Protein AF-A0A167QQ55-F1 (afdb_monomer_lite)

Radius of gyration: 57.01 Å; chains: 1; bounding box: 107×53×179 Å

pLDDT: mean 77.61, std 18.63, range [42.94, 98.62]

Foldseek 3Di:
DDDDDDDPPDPPDDDPPDDDPDPDDDDDDDPDDDDDDDDDDDDDDDDDDDDDDDPPPPVVVVVCVVCVVVVVVCVVVVVVVCVVVVVVVVVVVVVVVVVVVVVCVVVVVVVVVVVVVVVVVVVVVVVVVVVVVVVVVVVVVVVVVVVVVVVVVVVVVVVVVVVVVVVVVVVVVVVVVPPDDPDDDDPPPPPPPPCPPLVVLLVVLVVLLVVLVVVVVVCVVVVPPPDDPPPVSVVSNVSSVVSNVVSVPPDPPDPPPDPPDD

Secondary structure (DSSP, 8-state):
------------PPP---------------------------------PPP-----TTTHHHHHHHHHHHHHHHHHHHHHHHHHHHHHHHHHHHHHHHHHHHHTHHHHHHHHHHHHHHHHHHHHHHHHHHHHHHHHHHHHHHHHHHHHHHHHHHHHHHHHHHHHHHHHHHHHHHHHHHS------------------HHHHHHHHHHHHHHHHHHHHHHHHTT--S-S-HHHHHHHHHHHHHHHHHHHS-PPPPPP------

Organism: Calocera viscosa (strain TUFC12733) (NCBI:txid1330018)

Structure (mmCIF, N/CA/C/O backbone):
data_AF-A0A167QQ55-F1
#
_entry.id   AF-A0A167QQ55-F1
#
loop_
_atom_site.group_PDB
_atom_site.id
_atom_site.type_symbol
_atom_site.label_atom_id
_atom_site.label_alt_id
_atom_site.label_comp_id
_atom_site.label_asym_id
_atom_site.label_entity_id
_atom_site.label_seq_id
_atom_site.pdbx_PDB_ins_code
_atom_site.Cartn_x
_atom_site.Cartn_y
_atom_site.Cartn_z
_atom_site.occupancy
_atom_site.B_iso_or_equiv
_atom_site.auth_seq_id
_atom_site.auth_comp_id
_atom_site.auth_asym_id
_atom_site.auth_atom_id
_atom_site.pdbx_PDB_model_num
ATOM 1 N N . MET A 1 1 ? -37.341 0.257 16.518 1.00 42.94 1 MET A N 1
ATOM 2 C CA . MET A 1 1 ? -37.139 -0.316 15.170 1.00 42.94 1 MET A CA 1
ATOM 3 C C . MET A 1 1 ? -35.951 0.378 14.522 1.00 42.94 1 MET A C 1
ATOM 5 O O . MET A 1 1 ? -36.078 1.566 14.251 1.00 42.94 1 MET A O 1
ATOM 9 N N . PRO A 1 2 ? -34.796 -0.285 14.351 1.00 44.38 2 PRO A N 1
ATOM 10 C CA . PRO A 1 2 ? -33.667 0.301 13.637 1.00 44.38 2 PRO A CA 1
ATOM 11 C C . PRO A 1 2 ? -33.682 -0.092 12.145 1.00 44.38 2 PRO A C 1
ATOM 13 O O . PRO A 1 2 ? -34.115 -1.200 11.820 1.00 44.38 2 PRO A O 1
ATOM 16 N N . PRO A 1 3 ? -33.224 0.789 11.236 1.00 60.47 3 PRO A N 1
ATOM 17 C CA . PRO A 1 3 ? -33.177 0.503 9.809 1.00 60.47 3 PRO A CA 1
ATOM 18 C C . PRO A 1 3 ? -31.956 -0.348 9.437 1.00 60.47 3 PRO A C 1
ATOM 20 O O . PRO A 1 3 ? -30.811 -0.031 9.757 1.00 60.47 3 PRO A O 1
ATOM 23 N N . THR A 1 4 ? -32.232 -1.430 8.719 1.00 55.88 4 THR A N 1
ATOM 24 C CA . THR A 1 4 ? -31.294 -2.299 8.008 1.00 55.88 4 THR A CA 1
ATOM 25 C C . THR A 1 4 ? -30.776 -1.579 6.760 1.00 55.88 4 THR A C 1
ATOM 27 O O . THR A 1 4 ? -31.504 -1.422 5.784 1.00 55.88 4 THR A O 1
ATOM 30 N N . LEU A 1 5 ? -29.511 -1.151 6.772 1.00 54.12 5 LEU A N 1
ATOM 31 C CA . LEU A 1 5 ? -28.804 -0.694 5.573 1.00 54.12 5 LEU A CA 1
ATOM 32 C C . LEU A 1 5 ? -27.979 -1.851 5.005 1.00 54.12 5 LEU A C 1
ATOM 34 O O . LEU A 1 5 ? -26.877 -2.146 5.459 1.00 54.12 5 LEU A O 1
ATOM 38 N N . THR A 1 6 ? -28.545 -2.518 4.004 1.00 60.34 6 THR A N 1
ATOM 39 C CA . THR A 1 6 ? -27.851 -3.460 3.125 1.00 60.34 6 THR A CA 1
ATOM 40 C C . THR A 1 6 ? -27.219 -2.684 1.969 1.00 60.34 6 THR A C 1
ATOM 42 O O . THR A 1 6 ? -27.890 -2.398 0.979 1.00 60.34 6 THR A O 1
ATOM 45 N N . ALA A 1 7 ? -25.935 -2.343 2.079 1.00 53.53 7 ALA A N 1
ATOM 46 C CA . ALA A 1 7 ? -25.131 -1.894 0.945 1.00 53.53 7 ALA A CA 1
ATOM 47 C C . ALA A 1 7 ? -24.283 -3.075 0.460 1.00 53.53 7 ALA A C 1
ATOM 49 O O . ALA A 1 7 ? -23.205 -3.359 0.977 1.00 53.53 7 ALA A O 1
ATOM 50 N N . ASN A 1 8 ? -24.842 -3.814 -0.495 1.00 56.00 8 ASN A N 1
ATOM 51 C CA . ASN A 1 8 ? -24.173 -4.882 -1.224 1.00 56.00 8 ASN A CA 1
ATOM 52 C C . ASN A 1 8 ? -23.419 -4.243 -2.401 1.00 56.00 8 ASN A C 1
ATOM 54 O O . ASN A 1 8 ? -23.942 -4.164 -3.511 1.00 56.00 8 ASN A O 1
ATOM 58 N N . GLU A 1 9 ? -22.227 -3.704 -2.140 1.00 46.03 9 GLU A N 1
ATOM 59 C CA . GLU A 1 9 ? -21.330 -3.238 -3.199 1.00 46.03 9 GLU A CA 1
ATOM 60 C C . GLU A 1 9 ? -20.667 -4.448 -3.862 1.00 46.03 9 GLU A C 1
ATOM 62 O O . GLU A 1 9 ? -19.758 -5.084 -3.324 1.00 46.03 9 GLU A O 1
ATOM 67 N N . GLY A 1 10 ? -21.165 -4.777 -5.053 1.00 54.38 10 GLY A N 1
ATOM 68 C CA . GLY A 1 10 ? -20.600 -5.791 -5.925 1.00 54.38 10 GLY A CA 1
ATOM 69 C C . GLY A 1 10 ? -19.170 -5.441 -6.326 1.00 54.38 10 GLY A C 1
ATOM 70 O O . GLY A 1 10 ? -18.939 -4.656 -7.243 1.00 54.38 10 GLY A O 1
ATOM 71 N N . ARG A 1 11 ? -18.198 -6.085 -5.674 1.00 43.69 11 ARG A N 1
ATOM 72 C CA . ARG A 1 11 ? -16.838 -6.230 -6.201 1.00 43.69 11 ARG A CA 1
ATOM 73 C C . ARG A 1 11 ? -16.886 -7.138 -7.425 1.00 43.69 11 ARG A C 1
ATOM 75 O O . ARG A 1 11 ? -16.812 -8.359 -7.314 1.00 43.69 11 ARG A O 1
ATOM 82 N N . VAL A 1 12 ? -16.989 -6.527 -8.598 1.00 59.47 12 VAL A N 1
ATOM 83 C CA . VAL A 1 12 ? -16.627 -7.175 -9.858 1.00 59.47 12 VAL A CA 1
ATOM 84 C C . VAL A 1 12 ? -15.110 -7.359 -9.831 1.00 59.47 12 VAL A C 1
ATOM 86 O O . VAL A 1 12 ? -14.354 -6.391 -9.886 1.00 59.47 12 VAL A O 1
ATOM 89 N N . ALA A 1 13 ? -14.665 -8.601 -9.645 1.00 58.69 13 ALA A N 1
ATOM 90 C CA . ALA A 1 13 ? -13.254 -8.949 -9.713 1.00 58.69 13 ALA A CA 1
ATOM 91 C C . ALA A 1 13 ? -12.740 -8.706 -11.147 1.00 58.69 13 ALA A C 1
ATOM 93 O O . ALA A 1 13 ? -13.398 -9.140 -12.096 1.00 58.69 13 ALA A O 1
ATOM 94 N N . PRO A 1 14 ? -11.598 -8.022 -11.335 1.00 59.38 14 PRO A N 1
ATOM 95 C CA . PRO A 1 14 ? -11.027 -7.830 -12.660 1.00 59.38 14 PRO A CA 1
ATOM 96 C C . PRO A 1 14 ? -10.563 -9.176 -13.226 1.00 59.38 14 PRO A C 1
ATOM 98 O O . PRO A 1 14 ? -9.806 -9.909 -12.587 1.00 59.38 14 PRO A O 1
ATOM 101 N N . GLU A 1 15 ? -11.044 -9.498 -14.425 1.00 60.53 15 GLU A N 1
ATOM 102 C CA . GLU A 1 15 ? -10.636 -10.676 -15.185 1.00 60.53 15 GLU A CA 1
ATOM 103 C C . GLU A 1 15 ? -9.112 -10.662 -15.415 1.00 60.53 15 GLU A C 1
ATOM 105 O O . GLU A 1 15 ? -8.560 -9.642 -15.845 1.00 60.53 15 GLU A O 1
ATOM 110 N N . PRO A 1 16 ? -8.396 -11.771 -15.157 1.00 60.41 16 PRO A 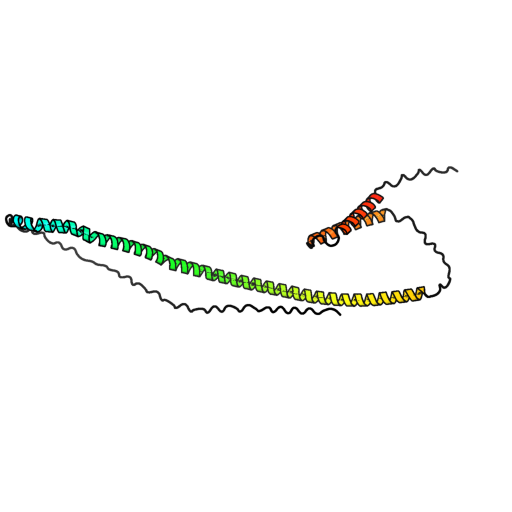N 1
ATOM 111 C CA . PRO A 1 16 ? -6.976 -11.844 -15.455 1.00 60.41 16 PRO A CA 1
ATOM 112 C C . PRO A 1 16 ? -6.772 -11.892 -16.973 1.00 60.41 16 PRO A C 1
ATOM 114 O O . PRO A 1 16 ? -7.122 -12.873 -17.630 1.00 60.41 16 PRO A O 1
ATOM 117 N N . LEU A 1 17 ? -6.165 -10.832 -17.514 1.00 55.97 17 LEU A N 1
ATOM 118 C CA . LEU A 1 17 ? -5.670 -10.749 -18.889 1.00 55.97 17 LEU A CA 1
ATOM 119 C C . LEU A 1 17 ? -4.836 -11.998 -19.225 1.00 55.97 17 LEU A C 1
ATOM 121 O O . LEU A 1 17 ? -3.697 -12.158 -18.775 1.00 55.97 17 LEU A O 1
ATOM 125 N N . ARG A 1 18 ? -5.424 -12.902 -20.016 1.00 50.25 18 ARG A N 1
ATOM 126 C CA . ARG A 1 18 ? -4.736 -14.050 -20.610 1.00 50.25 18 ARG A CA 1
ATOM 127 C C . ARG A 1 18 ? -3.788 -13.538 -21.687 1.00 50.25 18 ARG A C 1
ATOM 129 O O . ARG A 1 18 ? -4.195 -13.285 -22.815 1.00 50.25 18 ARG A O 1
ATOM 136 N N . TRP A 1 19 ? -2.514 -13.422 -21.345 1.00 60.19 19 TRP A N 1
ATOM 137 C CA . TRP A 1 19 ? -1.457 -13.256 -22.333 1.00 60.19 19 TRP A CA 1
ATOM 138 C C . TRP A 1 19 ? -1.294 -14.581 -23.080 1.00 60.19 19 TRP A C 1
ATOM 140 O O . TRP A 1 19 ? -0.736 -15.543 -22.555 1.00 60.19 19 TRP A O 1
ATOM 150 N N . THR A 1 20 ? -1.834 -14.651 -24.293 1.00 60.62 20 THR A N 1
ATOM 151 C CA . THR A 1 20 ? -1.513 -15.700 -25.261 1.00 60.62 20 THR A CA 1
ATOM 152 C C . THR A 1 20 ? -0.034 -15.594 -25.606 1.00 60.62 20 THR A C 1
ATOM 154 O O . THR A 1 20 ? 0.392 -14.669 -26.295 1.00 60.62 20 THR A O 1
ATOM 157 N N . THR A 1 21 ? 0.754 -16.536 -25.099 1.00 54.34 21 THR A N 1
ATOM 158 C CA . THR A 1 21 ? 2.142 -16.752 -25.498 1.00 54.34 21 THR A CA 1
ATOM 159 C C . THR A 1 21 ? 2.158 -17.126 -26.976 1.00 54.34 21 THR A C 1
ATOM 161 O O . THR A 1 21 ? 1.824 -18.256 -27.333 1.00 54.34 21 THR A O 1
ATOM 164 N N . MET A 1 22 ? 2.497 -16.177 -27.849 1.00 45.91 22 MET A N 1
ATOM 165 C CA . MET A 1 22 ? 2.859 -16.509 -29.221 1.00 45.91 22 MET A CA 1
ATOM 166 C C . MET A 1 22 ? 4.213 -17.212 -29.168 1.00 45.91 22 MET A C 1
ATOM 168 O O . MET A 1 22 ? 5.210 -16.620 -28.758 1.00 45.91 22 MET A O 1
ATOM 172 N N . SER A 1 23 ? 4.211 -18.503 -29.499 1.00 44.88 23 SER A N 1
ATOM 173 C CA . SER A 1 23 ? 5.410 -19.320 -29.646 1.00 44.88 23 SER A CA 1
ATOM 174 C C . SER A 1 23 ? 6.381 -18.628 -30.594 1.00 44.88 23 SER A C 1
ATOM 176 O O . SER A 1 23 ? 6.086 -18.464 -31.775 1.00 44.88 23 SER A O 1
ATOM 178 N N . ALA A 1 24 ? 7.524 -18.205 -30.057 1.00 48.97 24 ALA A N 1
ATOM 179 C CA . ALA A 1 24 ? 8.621 -17.672 -30.840 1.00 48.97 24 ALA A CA 1
ATOM 180 C C . ALA A 1 24 ? 9.189 -18.795 -31.715 1.00 48.97 24 ALA A C 1
ATOM 182 O O . ALA A 1 24 ? 9.700 -19.806 -31.230 1.00 48.97 24 ALA A O 1
ATOM 183 N N . GLU A 1 25 ? 9.028 -18.609 -33.016 1.00 47.97 25 GLU A N 1
ATOM 184 C CA . GLU A 1 25 ? 9.535 -19.462 -34.074 1.00 47.97 25 GLU A CA 1
ATOM 185 C C . GLU A 1 25 ? 11.070 -19.458 -34.030 1.00 47.97 25 GLU A C 1
ATOM 187 O O . GLU A 1 25 ? 11.724 -18.415 -34.086 1.00 47.97 25 GLU A O 1
ATOM 192 N N . SER A 1 26 ? 11.641 -20.646 -33.838 1.00 51.31 26 SER A N 1
ATOM 193 C CA . SER A 1 26 ? 13.078 -20.888 -33.748 1.00 51.31 26 SER A CA 1
ATOM 194 C C . SER A 1 26 ? 13.737 -20.619 -35.103 1.00 51.31 26 SER A C 1
ATOM 196 O O . SER A 1 26 ? 13.752 -21.470 -35.990 1.00 51.31 26 SER A O 1
ATOM 198 N N . VAL A 1 27 ? 14.293 -19.420 -35.265 1.00 53.47 27 VAL A N 1
ATOM 199 C CA . VAL A 1 27 ? 15.172 -19.085 -36.389 1.00 53.47 27 VAL A CA 1
ATOM 200 C C . VAL A 1 27 ? 16.542 -19.695 -36.100 1.00 53.47 27 VAL A C 1
ATOM 202 O O . VAL A 1 27 ? 17.256 -19.261 -35.196 1.00 53.47 27 VAL A O 1
ATOM 205 N N . GLN A 1 28 ? 16.895 -20.741 -36.845 1.00 49.94 28 GLN A N 1
ATOM 206 C CA . GLN A 1 28 ? 18.219 -21.350 -36.767 1.00 49.94 28 GLN A CA 1
ATOM 207 C C . GLN A 1 28 ? 19.297 -20.414 -37.343 1.00 49.94 28 GLN A C 1
ATOM 209 O O . GLN A 1 28 ? 19.056 -19.750 -38.356 1.00 49.94 28 GLN A O 1
ATOM 214 N N . PRO A 1 29 ? 20.498 -20.364 -36.739 1.00 57.53 29 PRO A N 1
ATOM 215 C CA . PRO A 1 29 ? 21.597 -19.559 -37.249 1.00 57.53 29 PRO A CA 1
ATOM 216 C C . PRO A 1 29 ? 22.198 -20.187 -38.512 1.00 57.53 29 PRO A C 1
ATOM 218 O O . PRO A 1 29 ? 22.651 -21.331 -38.513 1.00 57.53 29 PRO A O 1
ATOM 221 N N . VAL A 1 30 ? 22.235 -19.400 -39.587 1.00 59.03 30 VAL A N 1
ATOM 222 C CA . VAL A 1 30 ? 22.962 -19.710 -40.821 1.00 59.03 30 VAL A CA 1
ATOM 223 C C . VAL A 1 30 ? 24.459 -19.671 -40.517 1.00 59.03 30 VAL A C 1
ATOM 225 O O . VAL A 1 30 ? 25.023 -18.622 -40.215 1.00 59.03 30 VAL A O 1
ATOM 228 N N . THR A 1 31 ? 25.111 -20.828 -40.580 1.00 55.09 31 THR A N 1
ATOM 229 C CA . THR A 1 31 ? 26.566 -20.951 -40.485 1.00 55.09 31 THR A CA 1
ATOM 230 C C . THR A 1 31 ? 27.202 -20.439 -41.774 1.00 55.09 31 THR A C 1
ATOM 232 O O . THR A 1 31 ? 27.184 -21.118 -42.802 1.00 55.09 31 THR A O 1
ATOM 235 N N . THR A 1 32 ? 27.765 -19.235 -41.730 1.00 54.38 32 THR A N 1
ATOM 236 C CA . THR A 1 32 ? 28.556 -18.678 -42.829 1.00 54.38 32 THR A CA 1
ATOM 237 C C . THR A 1 32 ? 29.901 -19.399 -42.892 1.00 54.38 32 THR A C 1
ATOM 239 O O . THR A 1 32 ? 30.800 -19.164 -42.088 1.00 54.38 32 THR A O 1
ATOM 242 N N . SER A 1 33 ? 29.999 -20.321 -43.845 1.00 50.62 33 SER A N 1
ATOM 243 C CA . SER A 1 33 ? 31.205 -21.046 -44.241 1.00 50.62 33 SER A CA 1
ATOM 244 C C . SER A 1 33 ? 32.363 -20.085 -44.539 1.00 50.62 33 SER A C 1
ATOM 246 O O . SER A 1 33 ? 32.270 -19.268 -45.455 1.00 50.62 33 SER A O 1
ATOM 248 N N . MET A 1 34 ? 33.470 -20.222 -43.800 1.00 48.75 34 MET A N 1
ATOM 249 C CA . MET A 1 34 ? 34.776 -19.673 -44.173 1.00 48.75 34 MET A CA 1
ATOM 250 C C . MET A 1 34 ? 35.204 -20.278 -45.513 1.00 48.75 34 MET A C 1
ATOM 252 O O . MET A 1 34 ? 35.304 -21.496 -45.644 1.00 48.75 34 MET A O 1
ATOM 256 N N . MET A 1 35 ? 35.453 -19.428 -46.505 1.00 51.97 35 MET A N 1
ATOM 257 C CA . MET A 1 35 ? 36.184 -19.797 -47.713 1.00 51.97 35 MET A CA 1
ATOM 258 C C . MET A 1 35 ? 37.602 -19.252 -47.577 1.00 51.97 35 MET A C 1
ATOM 260 O O . MET A 1 35 ? 37.847 -18.062 -47.777 1.00 51.97 35 MET A O 1
ATOM 264 N N . ASP A 1 36 ? 38.524 -20.145 -47.226 1.00 45.81 36 ASP A N 1
ATOM 265 C CA . ASP A 1 36 ? 39.949 -19.960 -47.461 1.00 45.81 36 ASP A CA 1
ATOM 266 C C . ASP A 1 36 ? 40.183 -19.877 -48.970 1.00 45.81 36 ASP A C 1
ATOM 268 O O . ASP A 1 36 ? 39.825 -20.776 -49.730 1.00 45.81 36 ASP A O 1
ATOM 272 N N . SER A 1 37 ? 40.772 -18.772 -49.417 1.00 50.03 37 SER A N 1
ATOM 273 C CA . SER A 1 37 ? 41.290 -18.625 -50.776 1.00 50.03 37 SER A CA 1
ATOM 274 C C . SER A 1 37 ? 42.787 -18.382 -50.686 1.00 50.03 37 SER A C 1
ATOM 276 O O . SER A 1 37 ? 43.268 -17.251 -50.684 1.00 50.03 37 SER A O 1
ATOM 278 N N . THR A 1 38 ? 43.530 -19.478 -50.583 1.00 53.78 38 THR A N 1
ATOM 279 C CA . THR A 1 38 ? 44.942 -19.538 -50.940 1.00 53.78 38 THR A CA 1
ATOM 280 C C . THR A 1 38 ? 45.044 -19.509 -52.467 1.00 53.78 38 THR A C 1
ATOM 282 O O . THR A 1 38 ? 44.765 -20.496 -53.138 1.00 53.78 38 THR A O 1
ATOM 285 N N . SER A 1 39 ? 45.443 -18.374 -53.046 1.00 49.25 39 SER A N 1
ATOM 286 C CA . SER A 1 39 ? 45.860 -18.315 -54.453 1.00 49.25 39 SER A CA 1
ATOM 287 C C . SER A 1 39 ? 47.353 -18.018 -54.548 1.00 49.25 39 SER A C 1
ATOM 289 O O . SER A 1 39 ? 47.803 -16.874 -54.543 1.00 49.25 39 SER A O 1
ATOM 291 N N . SER A 1 40 ? 48.104 -19.109 -54.621 1.00 49.62 40 SER A N 1
ATOM 292 C CA . SER A 1 40 ? 49.392 -19.238 -55.297 1.00 49.62 40 SER A CA 1
ATOM 293 C C . SER A 1 40 ? 49.317 -18.830 -56.775 1.00 49.62 40 SER A C 1
ATOM 295 O O . SER A 1 40 ? 48.315 -19.152 -57.407 1.00 49.62 40 SER A O 1
ATOM 297 N N . GLN A 1 41 ? 50.405 -18.254 -57.308 1.00 44.56 41 GLN A N 1
ATOM 298 C CA . GLN A 1 41 ? 50.892 -18.221 -58.713 1.00 44.56 41 GLN A CA 1
ATOM 299 C C . GLN A 1 41 ? 51.436 -16.817 -59.019 1.00 44.56 41 GLN A C 1
ATOM 301 O O . GLN A 1 41 ? 50.779 -15.826 -58.746 1.00 44.56 41 GLN A O 1
ATOM 306 N N . GLY A 1 42 ? 52.612 -16.608 -59.592 1.00 44.19 42 GLY A N 1
ATOM 307 C CA . GLY A 1 42 ? 53.629 -17.493 -60.133 1.00 44.19 42 GLY A CA 1
ATOM 308 C C . GLY A 1 42 ? 54.680 -16.568 -60.747 1.00 44.19 42 GLY A C 1
ATOM 309 O O . GLY A 1 42 ? 54.341 -15.668 -61.513 1.00 44.19 42 GLY A O 1
ATOM 310 N N . ALA A 1 43 ? 55.936 -16.737 -60.348 1.00 52.59 43 ALA A N 1
ATOM 311 C CA . ALA A 1 43 ? 57.061 -16.046 -60.952 1.00 52.59 43 ALA A CA 1
ATOM 312 C C . ALA A 1 43 ? 57.265 -16.597 -62.369 1.00 52.59 43 ALA A C 1
ATOM 314 O O . ALA A 1 43 ? 57.565 -17.779 -62.531 1.00 52.59 43 ALA A O 1
ATOM 315 N N . LEU A 1 44 ? 57.087 -15.752 -63.383 1.00 52.78 44 LEU A N 1
ATOM 316 C CA . LEU A 1 44 ? 57.551 -16.021 -64.738 1.00 52.78 44 LEU A CA 1
ATOM 317 C C . LEU A 1 44 ? 58.510 -14.911 -65.148 1.00 52.78 44 LEU A C 1
ATOM 319 O O . LEU A 1 44 ? 58.121 -13.795 -65.488 1.00 52.78 44 LEU A O 1
ATOM 323 N N . ASP A 1 45 ? 59.778 -15.288 -65.058 1.00 50.84 45 ASP A N 1
ATOM 324 C CA . ASP A 1 45 ? 60.927 -14.702 -65.720 1.00 50.84 45 ASP A CA 1
ATOM 325 C C . ASP A 1 45 ? 60.672 -14.746 -67.236 1.00 50.84 45 ASP A C 1
ATOM 327 O O . ASP A 1 45 ? 60.653 -15.814 -67.852 1.00 50.84 45 ASP A O 1
ATOM 331 N N . ALA A 1 46 ? 60.401 -13.591 -67.838 1.00 50.47 46 ALA A N 1
ATOM 332 C CA . ALA A 1 46 ? 60.274 -13.446 -69.281 1.00 50.47 46 ALA A CA 1
ATOM 333 C C . ALA A 1 46 ? 61.346 -12.467 -69.755 1.00 50.47 46 ALA A C 1
ATOM 335 O O . ALA A 1 46 ? 61.293 -11.262 -69.507 1.00 50.47 46 ALA A O 1
ATOM 336 N N . THR A 1 47 ? 62.349 -13.028 -70.422 1.00 53.56 47 THR A N 1
ATOM 337 C CA . THR A 1 47 ? 63.486 -12.343 -71.025 1.00 53.56 47 THR A CA 1
ATOM 338 C C . THR A 1 47 ? 63.001 -11.261 -71.992 1.00 53.56 47 THR A C 1
ATOM 340 O O . THR A 1 47 ? 62.397 -11.544 -73.026 1.00 53.56 47 THR A O 1
ATOM 343 N N . TYR A 1 48 ? 63.262 -10.004 -71.638 1.00 52.59 48 TYR A N 1
ATOM 344 C CA . TYR A 1 48 ? 62.910 -8.822 -72.419 1.00 52.59 48 TYR A CA 1
ATOM 345 C C . TYR A 1 48 ? 63.753 -8.765 -73.705 1.00 52.59 48 TYR A C 1
ATOM 347 O O . TYR A 1 48 ? 64.922 -8.382 -73.681 1.00 52.59 48 TYR A O 1
ATOM 355 N N . GLN A 1 49 ? 63.167 -9.157 -74.839 1.00 49.59 49 GLN A N 1
ATOM 356 C CA . GLN A 1 49 ? 63.698 -8.831 -76.165 1.00 49.59 49 GLN A CA 1
ATOM 357 C C . GLN A 1 49 ? 63.228 -7.422 -76.556 1.00 49.59 49 GLN A C 1
ATOM 359 O O . GLN A 1 49 ? 62.019 -7.195 -76.622 1.00 49.59 49 GLN A O 1
ATOM 364 N N . PRO A 1 50 ? 64.131 -6.468 -76.849 1.00 55.53 50 PRO A N 1
ATOM 365 C CA . PRO A 1 50 ? 63.722 -5.156 -77.328 1.00 55.53 50 PRO A CA 1
ATOM 366 C C . PRO A 1 50 ? 63.183 -5.269 -78.766 1.00 55.53 50 PRO A C 1
ATOM 368 O O . PRO A 1 50 ? 63.911 -5.719 -79.658 1.00 55.53 50 PRO A O 1
ATOM 371 N N . PRO A 1 51 ? 61.932 -4.857 -79.043 1.00 55.75 51 PRO A N 1
ATOM 372 C CA . PRO A 1 51 ? 61.433 -4.805 -80.404 1.00 55.75 51 PRO A CA 1
ATOM 373 C C . PRO A 1 51 ? 62.126 -3.678 -81.175 1.00 55.75 51 PRO A C 1
ATOM 375 O O . PRO A 1 51 ? 62.204 -2.525 -80.751 1.00 55.75 51 PRO A O 1
ATOM 378 N N . LYS A 1 52 ? 62.636 -4.064 -82.340 1.00 49.38 52 LYS A N 1
ATOM 379 C CA . LYS A 1 52 ? 63.257 -3.242 -83.375 1.00 49.38 52 LYS A CA 1
ATOM 380 C C . LYS A 1 52 ? 62.364 -2.035 -83.700 1.00 49.38 52 LYS A C 1
ATOM 382 O O . LYS A 1 52 ? 61.251 -2.199 -84.196 1.00 49.38 52 LYS A O 1
ATOM 387 N N . VAL A 1 53 ? 62.863 -0.831 -83.419 1.00 53.38 53 VAL A N 1
ATOM 388 C CA . VAL A 1 53 ? 62.195 0.443 -83.714 1.00 53.38 53 VAL A CA 1
ATOM 389 C C . VAL A 1 53 ? 62.140 0.621 -85.231 1.00 53.38 53 VAL A C 1
ATOM 391 O O . VAL A 1 53 ? 63.115 1.019 -85.864 1.00 53.38 53 VAL A O 1
ATOM 394 N N . VAL A 1 54 ? 61.001 0.280 -85.832 1.00 51.06 54 VAL A N 1
ATOM 395 C CA . VAL A 1 54 ? 60.673 0.704 -87.193 1.00 51.06 54 VAL A CA 1
ATOM 396 C C . VAL A 1 54 ? 60.133 2.123 -87.082 1.00 51.06 54 VAL A C 1
ATOM 398 O O . VAL A 1 54 ? 59.086 2.362 -86.482 1.00 51.06 54 VAL A O 1
ATOM 401 N N . VAL A 1 55 ? 60.891 3.064 -87.632 1.00 54.69 55 VAL A N 1
ATOM 402 C CA . VAL A 1 55 ? 60.549 4.481 -87.743 1.00 54.69 55 VAL A CA 1
ATOM 403 C C . VAL A 1 55 ? 59.296 4.616 -88.619 1.00 54.69 55 VAL A C 1
ATOM 405 O O . VAL A 1 55 ? 59.371 4.668 -89.842 1.00 54.69 55 VAL A O 1
ATOM 408 N N . VAL A 1 56 ? 58.118 4.640 -87.990 1.00 54.38 56 VAL A N 1
ATOM 409 C CA . VAL A 1 56 ? 56.836 5.017 -88.611 1.00 54.38 56 VAL A CA 1
ATOM 410 C C . VAL A 1 56 ? 56.568 6.492 -88.287 1.00 54.38 56 VAL A C 1
ATOM 412 O O . VAL A 1 56 ? 55.560 6.848 -87.688 1.00 54.38 56 VAL A O 1
ATOM 415 N N . GLU A 1 57 ? 57.497 7.382 -88.635 1.00 55.91 57 GLU A N 1
ATOM 416 C CA . GLU A 1 57 ? 57.371 8.818 -88.326 1.00 55.91 57 GLU A CA 1
ATOM 417 C C . GLU A 1 57 ? 56.326 9.534 -89.199 1.00 55.91 57 GLU A C 1
ATOM 419 O O . GLU A 1 57 ? 55.796 10.577 -88.822 1.00 55.91 57 GLU A O 1
ATOM 424 N N . VAL A 1 58 ? 55.944 8.966 -90.348 1.00 54.41 58 VAL A N 1
ATOM 425 C CA . VAL A 1 58 ? 55.132 9.706 -91.332 1.00 54.41 58 VAL A CA 1
ATOM 426 C C . VAL A 1 58 ? 53.621 9.451 -91.193 1.00 54.41 58 VAL A C 1
ATOM 428 O O . VAL A 1 58 ? 52.819 10.305 -91.572 1.00 54.41 58 VAL A O 1
ATOM 431 N N . ALA A 1 59 ? 53.194 8.339 -90.576 1.00 53.78 59 ALA A N 1
ATOM 432 C CA . ALA A 1 59 ? 51.767 8.056 -90.344 1.00 53.78 59 ALA A CA 1
ATOM 433 C C . ALA A 1 59 ? 51.228 8.620 -89.011 1.00 53.78 59 ALA A C 1
ATOM 435 O O . ALA A 1 59 ? 50.018 8.810 -88.863 1.00 53.78 59 ALA A O 1
ATOM 436 N N . GLN A 1 60 ? 52.108 8.949 -88.057 1.00 55.56 60 GLN A N 1
ATOM 437 C CA . GLN A 1 60 ? 51.716 9.472 -86.742 1.00 55.56 60 GLN A CA 1
ATOM 438 C C . GLN A 1 60 ? 51.129 10.889 -86.809 1.00 55.56 60 GLN A C 1
ATOM 440 O O . GLN A 1 60 ? 50.243 11.222 -86.029 1.00 55.56 60 GLN A O 1
ATOM 445 N N . SER A 1 61 ? 51.547 11.712 -87.775 1.00 58.50 61 SER A N 1
ATOM 446 C CA . SER A 1 61 ? 51.101 13.110 -87.878 1.00 58.50 61 SER A CA 1
ATOM 447 C C . SER A 1 61 ? 49.634 13.261 -88.306 1.00 58.50 61 SER A C 1
ATOM 449 O O . SER A 1 61 ? 48.942 14.170 -87.843 1.00 58.50 61 SER A O 1
ATOM 451 N N . LYS A 1 62 ? 49.126 12.357 -89.155 1.00 61.56 62 LYS A N 1
ATOM 452 C CA . LYS A 1 62 ? 47.706 12.341 -89.553 1.00 61.56 62 LYS A CA 1
ATOM 453 C C . LYS A 1 62 ? 46.831 11.693 -88.485 1.00 61.56 62 LYS A C 1
ATOM 455 O O . LYS A 1 62 ? 45.761 12.216 -88.188 1.00 61.56 62 LYS A O 1
ATOM 460 N N . LEU A 1 63 ? 47.327 10.623 -87.863 1.00 60.16 63 LEU A N 1
ATOM 461 C CA . LEU A 1 63 ? 46.643 9.917 -86.783 1.00 60.16 63 LEU A CA 1
ATOM 462 C C . LEU A 1 63 ? 46.488 10.810 -85.537 1.00 60.16 63 LEU A C 1
ATOM 464 O O . LEU A 1 63 ? 45.409 10.874 -84.954 1.00 60.16 63 LEU A O 1
ATOM 468 N N . ALA A 1 64 ? 47.517 11.587 -85.188 1.00 68.25 64 ALA A N 1
ATOM 469 C CA . ALA A 1 64 ? 47.478 12.534 -84.074 1.00 68.25 64 ALA A CA 1
ATOM 470 C C . ALA A 1 64 ? 46.462 13.674 -84.277 1.00 68.25 64 ALA A C 1
ATOM 472 O O . ALA A 1 64 ? 45.856 14.125 -83.307 1.00 68.25 64 ALA A O 1
ATOM 473 N N . ARG A 1 65 ? 46.219 14.120 -85.521 1.00 75.75 65 ARG A N 1
ATOM 474 C CA . ARG A 1 65 ? 45.234 15.184 -85.803 1.00 75.75 65 ARG A CA 1
ATOM 475 C C . ARG A 1 65 ? 43.788 14.726 -85.636 1.00 75.75 65 ARG A C 1
ATOM 477 O O . ARG A 1 65 ? 42.958 15.532 -85.233 1.00 75.75 65 ARG A O 1
ATOM 484 N N . THR A 1 66 ? 43.482 13.459 -85.918 1.00 81.06 66 THR A N 1
ATOM 485 C CA . THR A 1 66 ? 42.117 12.922 -85.774 1.00 81.06 66 THR A CA 1
ATOM 486 C C . THR A 1 66 ? 41.867 12.305 -84.401 1.00 81.06 66 THR A C 1
ATOM 488 O O . THR A 1 66 ? 40.766 12.433 -83.874 1.00 81.06 66 THR A O 1
ATOM 491 N N . LEU A 1 67 ? 42.873 11.671 -83.786 1.00 80.12 67 LEU A N 1
ATOM 492 C CA . LEU A 1 67 ? 42.740 11.082 -82.449 1.00 80.12 67 LEU A CA 1
ATOM 493 C C . LEU A 1 67 ? 42.965 12.078 -81.319 1.00 80.12 67 LEU A C 1
ATOM 495 O O . LEU A 1 67 ? 42.421 11.857 -80.245 1.00 80.12 67 LEU A O 1
ATOM 499 N N . GLY A 1 68 ? 43.693 13.176 -81.538 1.00 85.38 68 GLY A N 1
ATOM 500 C CA . GLY A 1 68 ? 43.914 14.203 -80.515 1.00 85.38 68 GLY A CA 1
ATOM 501 C C . GLY A 1 68 ? 42.608 14.677 -79.860 1.00 85.38 68 GLY A C 1
ATOM 502 O O . GLY A 1 68 ? 42.472 14.549 -78.643 1.00 85.38 68 GLY A O 1
ATOM 503 N N . PRO A 1 69 ? 41.603 15.122 -80.639 1.00 89.75 69 PRO A N 1
ATOM 504 C CA . PRO A 1 69 ? 40.308 15.522 -80.092 1.00 89.75 69 PRO A CA 1
ATOM 505 C C . PRO A 1 69 ? 39.562 14.386 -79.381 1.00 89.75 69 PRO A C 1
ATOM 507 O O . PRO A 1 69 ? 38.927 14.632 -78.362 1.00 89.75 69 PRO A O 1
ATOM 510 N N . VAL A 1 70 ? 39.659 13.145 -79.873 1.00 90.00 70 VAL A N 1
ATOM 511 C CA . VAL A 1 70 ? 39.000 11.973 -79.265 1.00 90.00 70 VAL A CA 1
ATOM 512 C C . VAL A 1 70 ? 39.643 11.614 -77.927 1.00 90.00 70 VAL A C 1
ATOM 514 O O . VAL A 1 70 ? 38.937 11.356 -76.956 1.00 90.00 70 VAL A O 1
ATOM 517 N N . VAL A 1 71 ? 40.974 11.651 -77.845 1.00 91.00 71 VAL A N 1
ATOM 518 C CA . VAL A 1 71 ? 41.720 11.407 -76.607 1.00 91.00 71 VAL A CA 1
ATOM 519 C C . VAL A 1 71 ? 41.400 12.495 -75.588 1.00 91.00 71 VAL A C 1
ATOM 521 O O . VAL A 1 71 ? 41.053 12.164 -74.457 1.00 91.00 71 VAL A O 1
ATOM 524 N N . ILE A 1 72 ? 41.405 13.771 -75.990 1.00 91.50 72 ILE A N 1
ATOM 525 C CA . ILE A 1 72 ? 41.039 14.892 -75.110 1.00 91.50 72 ILE A CA 1
ATOM 526 C C . ILE A 1 72 ? 39.582 14.759 -74.642 1.00 91.50 72 ILE A C 1
ATOM 528 O O . ILE A 1 72 ? 39.314 14.847 -73.446 1.00 91.50 72 ILE A O 1
ATOM 532 N N . ALA A 1 73 ? 38.644 14.474 -75.551 1.00 92.75 73 ALA A N 1
ATOM 533 C CA . ALA A 1 73 ? 37.240 14.271 -75.204 1.00 92.75 73 ALA A CA 1
ATOM 534 C C . ALA A 1 73 ? 37.053 13.079 -74.251 1.00 92.75 73 ALA A C 1
ATOM 536 O O . ALA A 1 73 ? 36.314 13.190 -73.277 1.00 92.75 73 ALA A O 1
ATOM 537 N N . SER A 1 74 ? 37.757 11.965 -74.469 1.00 93.06 74 SER A N 1
ATOM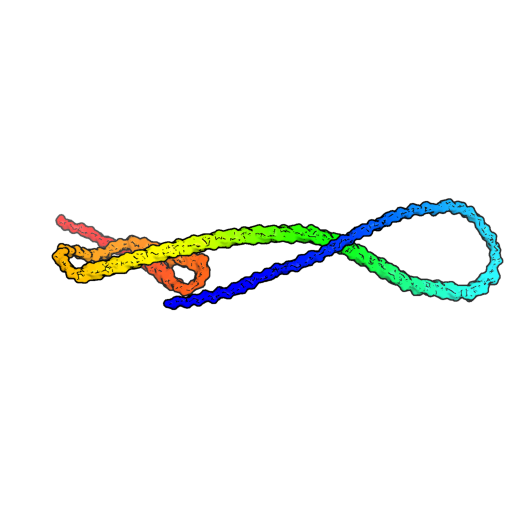 538 C CA . SER A 1 74 ? 37.710 10.799 -73.578 1.00 93.06 74 SER A CA 1
ATOM 539 C C . SER A 1 74 ? 38.320 11.090 -72.204 1.00 93.06 74 SER A C 1
ATOM 541 O O . SER A 1 74 ? 37.754 10.681 -71.193 1.00 93.06 74 SER A O 1
ATOM 543 N N . ALA A 1 75 ? 39.408 11.863 -72.148 1.00 93.56 75 ALA A N 1
ATOM 544 C CA . ALA A 1 75 ? 40.063 12.258 -70.907 1.00 93.56 75 ALA A CA 1
ATOM 545 C C . ALA A 1 75 ? 39.190 13.199 -70.063 1.00 93.56 75 ALA A C 1
ATOM 547 O O . ALA A 1 75 ? 39.256 13.147 -68.838 1.00 93.56 75 ALA A O 1
ATOM 548 N N . VAL A 1 76 ? 38.339 14.016 -70.697 1.00 94.62 76 VAL A N 1
ATOM 549 C CA . VAL A 1 76 ? 37.368 14.881 -70.003 1.00 94.62 76 VAL A CA 1
ATOM 550 C C . VAL A 1 76 ? 36.086 14.125 -69.640 1.00 94.62 76 VAL A C 1
ATOM 552 O O . VAL A 1 76 ? 35.559 14.291 -68.540 1.00 94.62 76 VAL A O 1
ATOM 555 N N . MET A 1 77 ? 35.584 13.256 -70.520 1.00 94.19 77 MET A N 1
ATOM 556 C CA . MET A 1 77 ? 34.334 12.524 -70.290 1.00 94.19 77 MET A CA 1
ATOM 557 C C . MET A 1 77 ? 34.486 11.372 -69.294 1.00 94.19 77 MET A C 1
ATOM 559 O O . MET A 1 77 ? 33.564 11.118 -68.522 1.00 94.19 77 MET A O 1
ATOM 563 N N . ALA A 1 78 ? 35.635 10.694 -69.255 1.00 92.44 78 ALA A N 1
ATOM 564 C CA . ALA A 1 78 ? 35.883 9.599 -68.318 1.00 92.44 78 ALA A CA 1
ATOM 565 C C . ALA A 1 78 ? 35.688 9.995 -66.836 1.00 92.44 78 ALA A C 1
ATOM 567 O O . ALA A 1 78 ? 34.932 9.304 -66.152 1.00 92.44 78 ALA A O 1
ATOM 568 N N . PRO A 1 79 ? 36.271 11.093 -66.305 1.00 92.00 79 PRO A N 1
ATOM 569 C CA . PRO A 1 79 ? 36.027 11.504 -64.922 1.00 92.00 79 PRO A CA 1
ATOM 570 C C . PRO A 1 79 ? 34.584 11.970 -64.690 1.00 92.00 79 PRO A C 1
ATOM 572 O O . PRO A 1 79 ? 34.028 11.681 -63.631 1.00 92.00 79 PRO A O 1
ATOM 575 N N . LEU A 1 80 ? 33.943 12.614 -65.677 1.00 92.56 80 LEU A N 1
ATOM 576 C CA . LEU A 1 80 ? 32.528 13.003 -65.593 1.00 92.56 80 LEU A CA 1
ATOM 577 C C . LEU A 1 80 ? 31.604 11.781 -65.474 1.00 92.56 80 LEU A C 1
ATOM 579 O O . LEU A 1 80 ? 30.650 11.808 -64.697 1.00 92.56 80 LEU A O 1
ATOM 583 N N . LEU A 1 81 ? 31.922 10.691 -66.176 1.00 93.62 81 LEU A N 1
ATOM 584 C CA . LEU A 1 81 ? 31.205 9.418 -66.073 1.00 93.62 81 LEU A CA 1
ATOM 585 C C . LEU A 1 81 ? 31.557 8.641 -64.791 1.00 93.62 81 LEU A C 1
ATOM 587 O O . LEU A 1 81 ? 30.713 7.911 -64.271 1.00 93.62 81 LEU A O 1
ATOM 591 N N . LEU A 1 82 ? 32.765 8.812 -64.239 1.00 95.25 82 LEU A N 1
ATOM 592 C CA . LEU A 1 82 ? 33.184 8.146 -62.998 1.00 95.25 82 LEU A CA 1
ATOM 593 C C . LEU A 1 82 ? 32.661 8.821 -61.721 1.00 95.25 82 LEU A C 1
ATOM 595 O O . LEU A 1 82 ? 32.435 8.129 -60.728 1.00 95.25 82 LEU A O 1
ATOM 599 N N . LEU A 1 83 ? 32.460 10.140 -61.710 1.00 95.00 83 LEU A N 1
ATOM 600 C CA . LEU A 1 83 ? 31.950 10.878 -60.546 1.00 95.00 83 LEU A CA 1
ATOM 601 C C . LEU A 1 83 ? 30.663 10.286 -59.936 1.00 95.00 83 LEU A C 1
ATOM 603 O O . LEU A 1 83 ? 30.656 10.039 -58.724 1.00 95.00 83 LEU A O 1
ATOM 607 N N . PRO A 1 84 ? 29.592 9.994 -60.706 1.00 94.25 84 PRO A N 1
ATOM 608 C CA . PRO A 1 84 ? 28.387 9.389 -60.139 1.00 94.25 84 PRO A CA 1
ATOM 609 C C . PRO A 1 84 ? 28.651 7.987 -59.574 1.00 94.25 84 PRO A C 1
ATOM 611 O O . PRO A 1 84 ? 28.081 7.630 -58.544 1.00 94.25 84 PRO A O 1
ATOM 614 N N . TYR A 1 85 ? 29.554 7.212 -60.183 1.00 95.75 85 TYR A N 1
ATOM 615 C CA . TYR A 1 85 ? 29.953 5.894 -59.680 1.00 95.75 85 TYR A CA 1
ATOM 616 C C . TYR A 1 85 ? 30.702 5.986 -58.340 1.00 95.75 85 TYR A C 1
ATOM 618 O O . TYR A 1 85 ? 30.436 5.223 -57.409 1.00 95.75 85 TYR A O 1
ATOM 626 N N . TRP A 1 86 ? 31.606 6.956 -58.190 1.00 95.50 86 TRP A N 1
ATOM 627 C CA . TRP A 1 86 ? 32.291 7.191 -56.917 1.00 95.50 86 TRP A CA 1
ATOM 628 C C . TRP A 1 86 ? 31.331 7.678 -55.828 1.00 95.50 86 TRP A C 1
ATOM 630 O O . TRP A 1 86 ? 31.405 7.201 -54.693 1.00 95.50 86 TRP A O 1
ATOM 640 N N .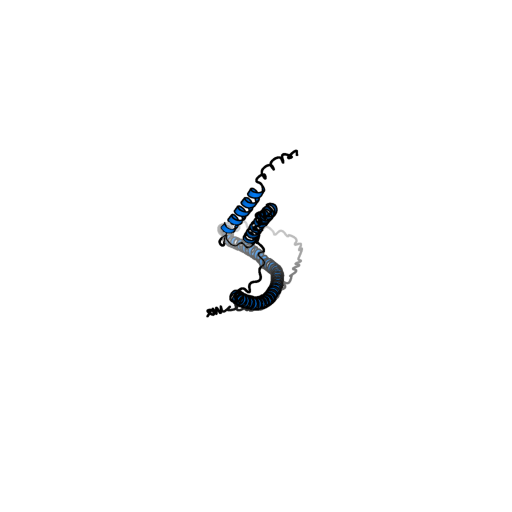 ALA A 1 87 ? 30.386 8.558 -56.169 1.00 95.44 87 ALA A N 1
ATOM 641 C CA . ALA A 1 87 ? 29.373 9.039 -55.235 1.00 95.44 87 ALA A CA 1
ATOM 642 C C . ALA A 1 87 ? 28.450 7.909 -54.741 1.00 95.44 87 ALA A C 1
ATOM 644 O O . ALA A 1 87 ? 28.173 7.819 -53.540 1.00 95.44 87 ALA A O 1
ATOM 645 N N . THR A 1 88 ? 28.004 7.014 -55.629 1.00 95.44 88 THR A N 1
ATOM 646 C CA . THR A 1 88 ? 27.184 5.854 -55.235 1.00 95.44 88 THR A CA 1
ATOM 647 C C . THR A 1 88 ? 27.981 4.862 -54.398 1.00 95.44 88 THR A C 1
ATOM 649 O O . THR A 1 88 ? 27.486 4.404 -53.369 1.00 95.44 88 THR A O 1
ATOM 652 N N . ARG A 1 89 ? 29.245 4.594 -54.747 1.00 95.44 89 ARG A N 1
ATOM 653 C CA . ARG A 1 89 ? 30.120 3.710 -53.964 1.00 95.44 89 ARG A CA 1
ATOM 654 C C . ARG A 1 89 ? 30.423 4.265 -52.570 1.00 95.44 89 ARG A C 1
ATOM 656 O O . ARG A 1 89 ? 30.444 3.502 -51.603 1.00 95.44 89 ARG A O 1
ATOM 663 N N . ALA A 1 90 ? 30.610 5.579 -52.442 1.00 94.38 90 ALA A N 1
ATOM 664 C CA . ALA A 1 90 ? 30.770 6.242 -51.150 1.00 94.38 90 ALA A CA 1
ATOM 665 C C . ALA A 1 90 ? 29.497 6.128 -50.295 1.00 94.38 90 ALA A C 1
ATOM 667 O O . ALA A 1 90 ? 29.578 5.748 -49.124 1.00 94.38 90 ALA A O 1
ATOM 668 N N . LYS A 1 91 ? 28.317 6.367 -50.887 1.00 95.19 91 LYS A N 1
ATOM 669 C CA . LYS A 1 91 ? 27.028 6.179 -50.201 1.00 95.19 91 LYS A CA 1
ATOM 670 C C . LYS A 1 91 ? 26.815 4.731 -49.761 1.00 95.19 91 LYS A C 1
ATOM 672 O O . LYS A 1 91 ? 26.407 4.512 -48.627 1.00 95.19 91 LYS A O 1
ATOM 677 N N . LEU A 1 92 ? 27.158 3.755 -50.600 1.00 95.88 92 LEU A N 1
ATOM 678 C CA . LEU A 1 92 ? 27.007 2.334 -50.280 1.00 95.88 92 LEU A CA 1
ATOM 679 C C . LEU A 1 92 ? 27.911 1.908 -49.113 1.00 95.88 92 LEU A C 1
ATOM 681 O O . LEU A 1 92 ? 27.488 1.162 -48.235 1.00 95.88 92 LEU A O 1
ATOM 685 N N . ARG A 1 93 ? 29.134 2.445 -49.030 1.00 94.25 93 ARG A N 1
ATOM 686 C CA . ARG A 1 93 ? 29.997 2.246 -47.853 1.00 94.25 93 ARG A CA 1
ATOM 687 C C . ARG A 1 93 ? 29.403 2.865 -46.590 1.00 94.25 93 ARG A C 1
ATOM 689 O O . ARG A 1 93 ? 29.461 2.245 -45.533 1.00 94.25 93 ARG A O 1
ATOM 696 N N . GLN A 1 94 ? 28.802 4.052 -46.687 1.00 95.00 94 GLN A N 1
ATOM 697 C CA . GLN A 1 94 ? 28.129 4.680 -45.546 1.00 95.00 94 GLN A CA 1
ATOM 698 C C . GLN A 1 94 ? 26.904 3.880 -45.085 1.00 95.00 94 GLN A C 1
ATOM 700 O O . GLN A 1 94 ? 26.700 3.741 -43.881 1.00 95.00 94 GLN A O 1
ATOM 705 N N . THR A 1 95 ? 26.097 3.337 -46.002 1.00 94.38 95 THR A N 1
ATOM 706 C CA . THR A 1 95 ? 24.946 2.499 -45.632 1.00 94.38 95 THR A CA 1
ATOM 707 C C . THR A 1 95 ? 25.389 1.170 -45.039 1.00 94.38 95 THR A C 1
ATOM 709 O O . THR A 1 95 ? 24.828 0.767 -44.028 1.00 94.38 95 THR A O 1
ATOM 712 N N . MET A 1 96 ? 26.434 0.539 -45.581 1.00 94.06 96 MET A N 1
ATOM 713 C CA . MET A 1 96 ? 27.014 -0.682 -45.007 1.00 94.06 96 MET A CA 1
ATOM 714 C C . MET A 1 96 ? 27.586 -0.434 -43.606 1.00 94.06 96 MET A C 1
ATOM 716 O O . MET A 1 96 ? 27.330 -1.212 -42.696 1.00 94.06 96 MET A O 1
ATOM 720 N N . ALA A 1 97 ? 28.269 0.694 -43.383 1.00 92.06 97 ALA A N 1
ATOM 721 C CA . ALA A 1 97 ? 28.747 1.068 -42.051 1.00 92.06 97 ALA A CA 1
ATOM 722 C C . ALA A 1 97 ? 27.596 1.332 -41.061 1.00 92.06 97 ALA A C 1
ATOM 724 O O . ALA A 1 97 ? 27.722 1.035 -39.874 1.00 92.06 97 ALA A O 1
ATOM 725 N N . LYS A 1 98 ? 26.463 1.876 -41.528 1.00 91.50 98 LYS A N 1
ATOM 726 C CA . LYS A 1 98 ? 25.252 2.040 -40.708 1.00 91.50 98 LYS A CA 1
ATOM 727 C C . LYS A 1 98 ? 24.571 0.701 -40.417 1.00 91.50 98 LYS A C 1
ATOM 729 O O . LYS A 1 98 ? 24.161 0.491 -39.284 1.00 91.50 98 LYS A O 1
ATOM 734 N N . LEU A 1 99 ? 24.497 -0.202 -41.394 1.00 89.69 99 LEU A N 1
ATOM 735 C CA . LEU A 1 99 ? 23.965 -1.558 -41.224 1.00 89.69 99 LEU A CA 1
ATOM 736 C C . LEU A 1 99 ? 24.800 -2.367 -40.226 1.00 89.69 99 LEU A C 1
ATOM 738 O O . LEU A 1 99 ? 24.232 -2.947 -39.311 1.00 89.69 99 LEU A O 1
ATOM 742 N N . ALA A 1 100 ? 26.130 -2.294 -40.303 1.00 88.19 100 ALA A N 1
ATOM 743 C CA . ALA A 1 100 ? 27.020 -2.938 -39.334 1.00 88.19 100 ALA A CA 1
ATOM 744 C C . ALA A 1 100 ? 26.820 -2.410 -37.898 1.00 88.19 100 ALA A C 1
ATOM 746 O O . ALA A 1 100 ? 26.956 -3.150 -36.930 1.00 88.19 100 ALA A O 1
ATOM 747 N N . ARG A 1 101 ? 26.449 -1.129 -37.736 1.00 86.19 101 ARG A N 1
ATOM 748 C CA . ARG A 1 101 ? 26.060 -0.574 -36.424 1.00 86.19 101 ARG A CA 1
ATOM 749 C C . ARG A 1 101 ? 24.684 -1.044 -35.955 1.00 86.19 101 ARG A C 1
ATOM 751 O O . ARG A 1 101 ? 24.433 -1.029 -34.759 1.00 86.19 101 ARG A O 1
ATOM 758 N N . LEU A 1 102 ? 23.790 -1.413 -36.869 1.00 84.88 102 LEU A N 1
ATOM 759 C CA . LEU A 1 102 ? 22.484 -1.975 -36.527 1.00 84.88 102 LEU A CA 1
ATOM 760 C C . LEU A 1 102 ? 22.582 -3.466 -36.192 1.00 84.88 102 LEU A C 1
ATOM 762 O O . LEU A 1 102 ? 21.803 -3.949 -35.382 1.00 84.88 102 LEU A O 1
ATOM 766 N N . GLU A 1 103 ? 23.568 -4.174 -36.737 1.00 84.75 103 GLU A N 1
ATOM 767 C CA . GLU A 1 103 ? 23.832 -5.585 -36.435 1.00 84.75 103 GLU A CA 1
ATOM 768 C C . GLU A 1 103 ? 24.289 -5.818 -34.983 1.00 84.75 103 GLU A C 1
ATOM 770 O O . GLU A 1 103 ? 24.096 -6.900 -34.435 1.00 84.75 103 GLU A O 1
ATOM 775 N N . SER A 1 104 ? 24.796 -4.787 -34.296 1.00 85.00 104 SER A N 1
ATOM 776 C CA . SER A 1 104 ? 25.072 -4.852 -32.854 1.00 85.00 104 SER A CA 1
ATOM 777 C C . SER A 1 104 ? 23.860 -4.542 -31.963 1.00 85.00 104 SER A C 1
ATOM 779 O O . SER A 1 104 ? 23.915 -4.775 -30.759 1.00 85.00 104 SER A O 1
ATOM 781 N N . VAL A 1 105 ? 22.746 -4.054 -32.516 1.00 87.81 105 VAL A N 1
ATOM 782 C CA . VAL A 1 105 ? 21.497 -3.822 -31.769 1.00 87.81 105 VAL A CA 1
ATOM 783 C C . VAL A 1 105 ? 20.794 -5.123 -31.335 1.00 87.81 105 VAL A C 1
ATOM 785 O O . VAL A 1 105 ? 20.344 -5.179 -30.192 1.00 87.81 105 VAL A O 1
ATOM 788 N N . PRO A 1 106 ? 20.700 -6.205 -32.139 1.00 84.94 106 PRO A N 1
ATOM 789 C CA . PRO A 1 106 ? 20.088 -7.450 -31.665 1.00 84.94 106 PRO A CA 1
ATOM 790 C C . PRO A 1 106 ? 20.879 -8.106 -30.522 1.00 84.94 106 PRO A C 1
ATOM 792 O O . PRO A 1 106 ? 20.281 -8.733 -29.646 1.00 84.94 106 PRO A O 1
ATOM 795 N N . SER A 1 107 ? 22.204 -7.928 -30.457 1.00 85.38 107 SER A N 1
ATOM 796 C CA . SER A 1 107 ? 23.001 -8.471 -29.348 1.00 85.38 107 SER A CA 1
ATOM 797 C C . SER A 1 107 ? 22.810 -7.685 -28.047 1.00 85.38 107 SER A C 1
ATOM 799 O O . SER A 1 107 ? 22.789 -8.277 -26.967 1.00 85.38 107 SER A O 1
ATOM 801 N N . THR A 1 108 ? 22.591 -6.367 -28.112 1.00 87.44 108 THR A N 1
ATOM 802 C CA . THR A 1 108 ? 22.218 -5.592 -26.918 1.00 87.44 108 THR A CA 1
ATOM 803 C C . THR A 1 108 ? 20.786 -5.881 -26.480 1.00 87.44 108 THR A C 1
ATOM 805 O O . THR A 1 108 ? 20.536 -5.976 -25.281 1.00 87.44 108 THR A O 1
ATOM 808 N N . LEU A 1 109 ? 19.863 -6.092 -27.422 1.00 90.56 109 LEU A N 1
ATOM 809 C CA . LEU A 1 109 ? 18.468 -6.413 -27.123 1.00 90.56 109 LEU A CA 1
ATOM 810 C C . LEU A 1 109 ? 18.324 -7.784 -26.449 1.00 90.56 109 LEU A C 1
ATOM 812 O O . LEU A 1 109 ? 17.691 -7.881 -25.402 1.00 90.56 109 LEU A O 1
ATOM 816 N N . THR A 1 110 ? 18.998 -8.813 -26.966 1.00 92.00 110 THR A N 1
ATOM 817 C CA . THR A 1 110 ? 19.040 -10.146 -26.330 1.00 92.00 110 THR A CA 1
ATOM 818 C C . THR A 1 110 ? 19.731 -10.114 -24.962 1.00 92.00 110 THR A C 1
ATOM 820 O O . THR A 1 110 ? 19.300 -10.786 -24.022 1.00 92.00 110 THR A O 1
ATOM 823 N N . ARG A 1 111 ? 20.764 -9.278 -24.785 1.00 91.12 111 ARG A N 1
ATOM 824 C CA . ARG A 1 111 ? 21.394 -9.069 -23.472 1.00 91.12 111 ARG A CA 1
ATOM 825 C C . ARG A 1 111 ? 20.449 -8.393 -22.475 1.00 91.12 111 ARG A C 1
ATOM 827 O O . ARG A 1 111 ? 20.426 -8.776 -21.311 1.00 91.12 111 ARG A O 1
ATOM 834 N N . LEU A 1 112 ? 19.667 -7.408 -22.909 1.00 92.69 112 LEU A N 1
ATOM 835 C CA . LEU A 1 112 ? 18.668 -6.766 -22.052 1.00 92.69 112 LEU A CA 1
ATOM 836 C C . LEU A 1 112 ? 17.531 -7.727 -21.704 1.00 92.69 112 LEU A C 1
ATOM 838 O O . LEU A 1 112 ? 17.121 -7.785 -20.551 1.00 92.69 112 LEU A O 1
ATOM 842 N N . GLU A 1 113 ? 17.068 -8.527 -22.660 1.00 95.00 113 GLU A N 1
ATOM 843 C CA . GLU A 1 113 ? 16.037 -9.539 -22.428 1.00 95.00 113 GLU A CA 1
ATOM 844 C C . GLU A 1 113 ? 16.492 -10.580 -21.395 1.00 95.00 113 GLU A C 1
ATOM 846 O O . GLU A 1 113 ? 15.795 -10.836 -20.411 1.00 95.00 113 GLU A O 1
ATOM 851 N N . THR A 1 114 ? 17.715 -11.097 -21.539 1.00 95.56 114 THR A N 1
ATOM 852 C CA . THR A 1 114 ? 18.301 -12.041 -20.571 1.00 95.56 114 THR A CA 1
ATOM 853 C C . THR A 1 114 ? 18.542 -11.429 -19.189 1.00 95.56 114 THR A C 1
ATOM 855 O O . THR A 1 114 ? 18.533 -12.164 -18.204 1.00 95.56 114 THR A O 1
ATOM 858 N N . GLN A 1 115 ? 18.703 -10.105 -19.079 1.00 94.06 115 GLN A N 1
ATOM 859 C CA . GLN A 1 115 ? 18.797 -9.398 -17.794 1.00 94.06 115 GLN A CA 1
ATOM 860 C C . GLN A 1 115 ? 17.426 -9.060 -17.184 1.00 94.06 115 GLN A C 1
ATOM 862 O O . GLN A 1 115 ? 17.280 -9.078 -15.963 1.00 94.06 115 GLN A O 1
ATOM 867 N N . LEU A 1 116 ? 16.408 -8.783 -18.002 1.00 96.00 116 LEU A N 1
ATOM 868 C CA . LEU A 1 116 ? 15.072 -8.394 -17.538 1.00 96.00 116 LEU A CA 1
ATOM 869 C C . LEU A 1 116 ? 14.233 -9.587 -17.070 1.00 96.00 116 LEU A C 1
ATOM 871 O O . LEU A 1 116 ? 13.521 -9.473 -16.074 1.00 96.00 116 LEU A O 1
ATOM 875 N N . ILE A 1 117 ? 14.327 -10.736 -17.745 1.00 96.50 117 ILE A N 1
ATOM 876 C CA . ILE A 1 117 ? 13.583 -11.952 -17.377 1.00 96.50 117 ILE A CA 1
ATOM 877 C C . ILE A 1 117 ? 13.824 -12.384 -15.915 1.00 96.50 117 ILE A C 1
ATOM 879 O O . ILE A 1 117 ? 12.836 -12.604 -15.205 1.00 96.50 117 ILE A O 1
ATOM 883 N N . PRO A 1 118 ? 15.073 -12.505 -15.414 1.00 95.94 118 PRO A N 1
ATOM 884 C CA . PRO A 1 118 ? 15.303 -12.883 -14.021 1.00 95.94 118 PRO A CA 1
ATOM 885 C C . PRO A 1 118 ? 14.804 -11.814 -13.044 1.00 95.94 118 PRO A C 1
ATOM 887 O O . PRO A 1 118 ? 14.175 -12.174 -12.052 1.00 95.94 118 PRO A O 1
ATOM 890 N N . GLY A 1 119 ? 14.974 -10.524 -13.360 1.00 93.88 119 GLY A N 1
ATOM 891 C CA . GLY A 1 119 ? 14.466 -9.430 -12.525 1.00 93.88 119 GLY A CA 1
ATOM 892 C C . GLY A 1 119 ? 12.938 -9.432 -12.405 1.00 93.88 119 GLY A C 1
ATOM 893 O O . GLY A 1 119 ? 12.395 -9.298 -11.312 1.00 93.88 119 GLY A O 1
ATOM 894 N N . LEU A 1 120 ? 12.220 -9.675 -13.507 1.00 95.00 120 LEU A N 1
ATOM 895 C CA . LEU A 1 120 ? 10.760 -9.824 -13.489 1.00 95.00 120 LEU A CA 1
ATOM 896 C C . LEU A 1 120 ? 10.314 -11.065 -12.709 1.00 95.00 120 LEU A C 1
ATOM 898 O O . LEU A 1 120 ? 9.277 -11.036 -12.044 1.00 95.00 120 LEU A O 1
ATOM 902 N N . ARG A 1 121 ? 11.083 -12.158 -12.772 1.00 95.25 121 ARG A N 1
ATOM 903 C CA . ARG A 1 121 ? 10.794 -13.374 -12.007 1.00 95.25 121 ARG A CA 1
ATOM 904 C C . ARG A 1 121 ? 10.972 -13.145 -10.508 1.00 95.25 121 ARG A C 1
ATOM 906 O O . ARG A 1 121 ? 10.096 -13.548 -9.752 1.00 95.25 121 ARG A O 1
ATOM 913 N N . GLU A 1 122 ? 12.043 -12.472 -10.103 1.00 95.50 122 GLU A N 1
ATOM 914 C CA . GLU A 1 122 ? 12.311 -12.110 -8.708 1.00 95.50 122 GLU A CA 1
ATOM 915 C C . GLU A 1 122 ? 11.263 -11.129 -8.163 1.00 95.50 122 GLU A C 1
ATOM 917 O O . GLU A 1 122 ? 10.725 -11.323 -7.073 1.00 95.50 122 GLU A O 1
ATOM 922 N N . LEU A 1 123 ? 10.871 -10.128 -8.955 1.00 94.50 123 LEU A N 1
ATOM 923 C CA . LEU A 1 123 ? 9.759 -9.236 -8.614 1.00 94.50 123 LEU A CA 1
ATOM 924 C C . LEU A 1 123 ? 8.442 -10.002 -8.447 1.00 94.50 123 LEU A C 1
ATOM 926 O O . LEU A 1 123 ? 7.652 -9.706 -7.554 1.00 94.50 123 LEU A O 1
ATOM 930 N N . ARG A 1 124 ? 8.197 -11.017 -9.279 1.00 96.06 124 ARG A N 1
ATOM 931 C CA . ARG A 1 124 ? 6.986 -11.834 -9.179 1.00 96.06 124 ARG A CA 1
ATOM 932 C C . ARG A 1 124 ? 6.987 -12.732 -7.943 1.00 96.06 124 ARG A C 1
ATOM 934 O O . ARG A 1 124 ? 5.936 -12.872 -7.327 1.00 96.06 124 ARG A O 1
ATOM 941 N N . THR A 1 125 ? 8.120 -13.332 -7.578 1.00 96.38 125 THR A N 1
ATOM 942 C CA . THR A 1 125 ? 8.215 -14.167 -6.369 1.00 96.38 125 THR A CA 1
ATOM 943 C C . THR A 1 125 ? 8.120 -13.317 -5.110 1.00 96.38 125 THR A C 1
ATOM 945 O O . THR A 1 125 ? 7.288 -13.600 -4.260 1.00 96.38 125 THR A O 1
ATOM 948 N N . THR A 1 126 ? 8.845 -12.198 -5.046 1.00 96.06 126 THR A N 1
ATOM 949 C CA . THR A 1 126 ? 8.754 -11.253 -3.918 1.00 96.06 126 THR A CA 1
ATOM 950 C C . THR A 1 126 ? 7.352 -10.653 -3.783 1.00 96.06 126 THR A C 1
ATOM 952 O O . THR A 1 126 ? 6.829 -10.524 -2.675 1.00 96.06 126 THR A O 1
ATOM 955 N N . SER A 1 127 ? 6.680 -10.345 -4.898 1.00 96.50 127 SER A N 1
ATOM 956 C CA . SER A 1 127 ? 5.277 -9.922 -4.879 1.00 96.50 127 SER A CA 1
ATOM 957 C C . SER A 1 127 ? 4.336 -11.029 -4.394 1.00 96.50 127 SER A C 1
ATOM 959 O O . SER A 1 127 ? 3.376 -10.730 -3.687 1.00 96.50 127 SER A O 1
ATOM 961 N N . ALA A 1 128 ? 4.579 -12.290 -4.759 1.00 96.50 128 ALA A N 1
ATOM 962 C CA . ALA A 1 128 ? 3.780 -13.413 -4.277 1.00 96.50 128 ALA A CA 1
ATOM 963 C C . ALA A 1 128 ? 3.968 -13.616 -2.763 1.00 96.50 128 ALA A C 1
ATOM 965 O O . ALA A 1 128 ? 2.972 -13.684 -2.045 1.00 96.50 128 ALA A O 1
ATOM 966 N N . ASP A 1 129 ? 5.209 -13.591 -2.276 1.00 97.00 129 ASP A N 1
ATOM 967 C CA . ASP A 1 129 ? 5.549 -13.786 -0.860 1.00 97.00 129 ASP A CA 1
ATOM 968 C C . ASP A 1 129 ? 4.997 -12.656 0.027 1.00 97.00 129 ASP A C 1
ATOM 970 O O . ASP A 1 129 ? 4.444 -12.888 1.105 1.00 97.00 129 ASP A O 1
ATOM 974 N N . THR A 1 130 ? 5.081 -11.409 -0.446 1.00 96.94 130 THR A N 1
ATOM 975 C CA . THR A 1 130 ? 4.475 -10.263 0.252 1.00 96.94 130 THR A CA 1
ATOM 976 C C . THR A 1 130 ? 2.952 -10.351 0.257 1.00 96.94 130 THR A C 1
ATOM 978 O O . THR A 1 130 ? 2.328 -10.073 1.281 1.00 96.94 130 THR A O 1
ATOM 981 N N . SER A 1 131 ? 2.336 -10.794 -0.843 1.00 96.69 131 SER A N 1
ATOM 982 C CA . SER A 1 131 ? 0.885 -10.986 -0.900 1.00 96.69 131 SER A CA 1
ATOM 983 C C . SER A 1 131 ? 0.397 -12.103 0.030 1.00 96.69 131 SER A C 1
ATOM 985 O O . SER A 1 131 ? -0.644 -11.941 0.668 1.00 96.69 131 SER A O 1
ATOM 987 N N . SER A 1 132 ? 1.154 -13.198 0.182 1.00 97.69 132 SER A N 1
ATOM 988 C CA . SER A 1 132 ? 0.811 -14.273 1.119 1.00 97.69 132 SER A CA 1
ATOM 989 C C . SER A 1 132 ? 0.985 -13.837 2.571 1.00 97.69 132 SER A C 1
ATOM 991 O O . SER A 1 132 ? 0.090 -14.079 3.378 1.00 97.69 132 SER A O 1
ATOM 993 N N . ALA A 1 133 ? 2.062 -13.114 2.897 1.00 97.75 133 ALA A N 1
ATOM 994 C CA . ALA A 1 133 ? 2.262 -12.558 4.236 1.00 97.75 133 ALA A CA 1
ATOM 995 C C . ALA A 1 133 ? 1.146 -11.561 4.614 1.00 97.75 133 ALA A C 1
ATOM 997 O O . ALA A 1 133 ? 0.609 -11.590 5.724 1.00 97.75 133 ALA A O 1
ATOM 998 N N . LEU A 1 134 ? 0.725 -10.712 3.670 1.00 97.50 134 LEU A N 1
ATOM 999 C CA . LEU A 1 134 ? -0.421 -9.822 3.866 1.00 97.50 134 LEU A CA 1
ATOM 1000 C C . LEU A 1 134 ? -1.724 -10.610 4.062 1.00 97.50 134 LEU A C 1
ATOM 1002 O O . LEU A 1 134 ? -2.495 -10.294 4.965 1.00 97.50 134 LEU A O 1
ATOM 1006 N N . ALA A 1 135 ? -1.959 -11.674 3.292 1.00 98.06 135 ALA A N 1
ATOM 1007 C CA . ALA A 1 135 ? -3.137 -12.520 3.474 1.00 98.06 135 ALA A CA 1
ATOM 1008 C C . ALA A 1 135 ? -3.173 -13.197 4.860 1.00 98.06 135 ALA A C 1
ATOM 1010 O O . ALA A 1 135 ? -4.240 -13.305 5.468 1.00 98.06 135 ALA A O 1
ATOM 1011 N N . GLU A 1 136 ? -2.025 -13.622 5.390 1.00 98.19 136 GLU A N 1
ATOM 1012 C CA . GLU A 1 136 ? -1.916 -14.198 6.736 1.00 98.19 136 GLU A CA 1
ATOM 1013 C C . GLU A 1 136 ? -2.207 -13.172 7.835 1.00 98.19 136 GLU A C 1
ATOM 1015 O O . GLU A 1 136 ? -2.977 -13.454 8.756 1.00 98.19 136 GLU A O 1
ATOM 1020 N N . THR A 1 137 ? -1.652 -11.962 7.722 1.00 98.00 137 THR A N 1
ATOM 1021 C CA . THR A 1 137 ? -1.920 -10.885 8.691 1.00 98.00 137 THR A CA 1
ATOM 1022 C C . THR A 1 137 ? -3.386 -10.458 8.691 1.00 98.00 137 THR A C 1
ATOM 1024 O O . THR A 1 137 ? -3.962 -10.283 9.765 1.00 98.00 137 THR A O 1
ATOM 1027 N N . VAL A 1 138 ? -4.027 -10.379 7.519 1.00 98.12 138 VAL A N 1
ATOM 1028 C CA . VAL A 1 138 ? -5.469 -10.104 7.410 1.00 98.12 138 VAL A CA 1
ATOM 1029 C C . VAL A 1 138 ? -6.283 -11.201 8.095 1.00 98.12 138 VAL A C 1
ATOM 1031 O O . VAL A 1 138 ? -7.122 -10.887 8.936 1.00 98.12 138 VAL A O 1
ATOM 1034 N N . ARG A 1 139 ? -5.991 -12.483 7.836 1.00 98.50 139 ARG A N 1
ATOM 1035 C CA . ARG A 1 139 ? -6.679 -13.604 8.508 1.00 98.50 139 ARG A CA 1
ATOM 1036 C C . ARG A 1 139 ? -6.515 -13.567 10.027 1.00 98.50 139 ARG A C 1
ATOM 1038 O O . ARG A 1 139 ? -7.469 -13.841 10.756 1.00 98.50 139 ARG A O 1
ATOM 1045 N N . LYS A 1 140 ? -5.324 -13.213 10.519 1.00 98.44 140 LYS A N 1
ATOM 1046 C CA . LYS A 1 140 ? -5.068 -13.065 11.956 1.00 98.44 140 LYS A CA 1
ATOM 1047 C C . LYS A 1 140 ? -5.933 -11.952 12.554 1.00 98.44 140 LYS A C 1
ATOM 1049 O O . LYS A 1 140 ? -6.652 -12.206 13.518 1.00 98.44 140 LYS A O 1
ATOM 1054 N N . LEU A 1 141 ? -5.944 -10.772 11.937 1.00 97.88 141 LEU A N 1
ATOM 1055 C CA . LEU A 1 141 ? -6.766 -9.640 12.378 1.00 97.88 141 LEU A CA 1
ATOM 1056 C C . LEU A 1 141 ? -8.271 -9.933 12.307 1.00 97.88 141 LEU A C 1
ATOM 1058 O O . LEU A 1 141 ? -9.031 -9.475 13.160 1.00 97.88 141 LEU A O 1
ATOM 1062 N N . GLU A 1 142 ? -8.723 -10.705 11.319 1.00 98.38 142 GLU A N 1
ATOM 1063 C CA . GLU A 1 142 ? -10.112 -11.166 11.234 1.00 98.38 142 GLU A CA 1
ATOM 1064 C C . GLU A 1 142 ? -10.465 -12.103 12.395 1.00 98.38 142 GLU A C 1
ATOM 1066 O O . GLU A 1 142 ? -11.524 -11.952 13.009 1.00 98.38 142 GLU A O 1
ATOM 1071 N N . SER A 1 143 ? -9.565 -13.029 12.743 1.00 98.50 143 SER A N 1
ATOM 1072 C CA . SER A 1 143 ? -9.761 -13.939 13.875 1.00 98.50 143 SER A CA 1
ATOM 1073 C C . SER A 1 143 ? -9.782 -13.208 15.224 1.00 98.50 143 SER A C 1
ATOM 1075 O O . SER A 1 143 ? -10.640 -13.494 16.061 1.00 98.50 143 SER A O 1
ATOM 1077 N N . GLU A 1 144 ? -8.918 -12.205 15.405 1.00 98.25 144 GLU A N 1
ATOM 1078 C CA . GLU A 1 144 ? -8.879 -11.355 16.600 1.00 98.25 144 GLU A CA 1
ATOM 1079 C C . GLU A 1 144 ? -10.137 -10.483 16.704 1.00 98.25 144 GLU A C 1
ATOM 1081 O O . GLU A 1 144 ? -10.768 -10.430 17.757 1.00 98.25 144 GLU A O 1
ATOM 1086 N N . ASN A 1 145 ? -10.587 -9.878 15.599 1.00 96.88 145 ASN A N 1
ATOM 1087 C CA . ASN A 1 145 ? -11.855 -9.143 15.567 1.00 96.88 145 ASN A CA 1
ATOM 1088 C C . ASN A 1 145 ? -13.054 -10.037 15.901 1.00 96.88 145 ASN A C 1
ATOM 1090 O O . ASN A 1 145 ? -13.979 -9.608 16.593 1.00 96.88 145 ASN A O 1
ATOM 1094 N N . ALA A 1 146 ? -13.064 -11.280 15.416 1.00 98.06 146 ALA A N 1
ATOM 1095 C CA . ALA A 1 146 ? -14.114 -12.235 15.745 1.00 98.06 146 ALA A CA 1
ATOM 1096 C C . ALA A 1 146 ? -14.101 -12.614 17.236 1.00 98.06 146 ALA A C 1
ATOM 1098 O O . ALA A 1 146 ? -15.174 -12.770 17.821 1.00 98.06 146 ALA A O 1
ATOM 1099 N N . ALA A 1 147 ? -12.922 -12.733 17.856 1.00 98.31 147 ALA A N 1
ATOM 1100 C CA . ALA A 1 147 ? -12.781 -12.957 19.294 1.00 98.31 147 ALA A CA 1
ATOM 1101 C C . ALA A 1 147 ? -13.275 -11.747 20.105 1.00 98.31 147 ALA A C 1
ATOM 1103 O O . ALA A 1 147 ? -14.181 -11.897 20.920 1.00 98.31 147 ALA A O 1
ATOM 1104 N N . LEU A 1 148 ? -12.810 -10.536 19.781 1.00 98.00 148 LEU A N 1
ATOM 1105 C CA . LEU A 1 148 ? -13.235 -9.300 20.450 1.00 98.00 148 LEU A CA 1
ATOM 1106 C C . LEU A 1 148 ? -14.749 -9.075 20.362 1.00 98.00 148 LEU A C 1
ATOM 1108 O O . LEU A 1 148 ? -15.378 -8.648 21.326 1.00 98.00 148 LEU A O 1
ATOM 1112 N N . ARG A 1 149 ? -15.375 -9.406 19.226 1.00 98.12 149 ARG A N 1
ATOM 1113 C CA . ARG A 1 149 ? -16.840 -9.346 19.093 1.00 98.12 149 ARG A CA 1
ATOM 1114 C C . ARG A 1 149 ? -17.554 -10.310 20.039 1.00 98.12 149 ARG A C 1
ATOM 1116 O O . ARG A 1 149 ? -18.613 -9.962 20.556 1.00 98.12 149 ARG A O 1
ATOM 1123 N N . LYS A 1 150 ? -17.008 -11.508 20.270 1.00 98.62 150 LYS A N 1
ATOM 1124 C CA . LYS A 1 150 ? -17.571 -12.458 21.241 1.00 98.62 150 LYS A CA 1
ATOM 1125 C C . LYS A 1 150 ? -17.429 -11.931 22.666 1.00 98.62 150 LYS A C 1
ATOM 1127 O O . LYS A 1 150 ? -18.398 -12.017 23.417 1.00 98.62 150 LYS A O 1
ATOM 1132 N N . ASP A 1 151 ? -16.288 -11.336 22.995 1.00 98.38 151 ASP A N 1
ATOM 1133 C CA . ASP A 1 151 ? -16.038 -10.756 24.317 1.00 98.38 151 ASP A CA 1
ATOM 1134 C C . ASP A 1 151 ? -16.967 -9.567 24.589 1.00 98.38 151 ASP A C 1
ATOM 1136 O O . ASP A 1 151 ? -17.592 -9.500 25.645 1.00 98.38 151 ASP A O 1
ATOM 1140 N N . LEU A 1 152 ? -17.168 -8.684 23.606 1.00 98.12 152 LEU A N 1
ATOM 1141 C CA . LEU A 1 152 ? -18.135 -7.585 23.709 1.00 98.12 152 LEU A CA 1
ATOM 1142 C C . LEU A 1 152 ? -19.568 -8.089 23.915 1.00 98.12 152 LEU A C 1
ATOM 1144 O O . LEU A 1 152 ? -20.309 -7.523 24.715 1.00 98.12 152 LEU A O 1
ATOM 1148 N N . LEU A 1 153 ? -19.966 -9.167 23.233 1.00 98.50 153 LEU A N 1
ATOM 1149 C CA . LEU A 1 153 ? -21.276 -9.789 23.452 1.00 98.50 153 LEU A CA 1
ATOM 1150 C C . LEU A 1 153 ? -21.387 -10.442 24.837 1.00 98.50 153 LEU A C 1
ATOM 1152 O O . LEU A 1 153 ? -22.469 -10.438 25.423 1.00 98.50 153 LEU A O 1
ATOM 1156 N N . ALA A 1 154 ? -20.303 -11.012 25.364 1.00 98.31 154 ALA A N 1
ATOM 1157 C CA . ALA A 1 154 ? -20.275 -11.556 26.717 1.00 98.31 154 ALA A CA 1
ATOM 1158 C C . ALA A 1 154 ? -20.420 -10.440 27.762 1.00 98.31 154 ALA A C 1
ATOM 1160 O O . ALA A 1 154 ? -21.297 -10.531 28.620 1.00 98.31 154 ALA A O 1
ATOM 1161 N N . LEU A 1 155 ? -19.655 -9.354 27.619 1.00 97.94 155 LEU A N 1
ATOM 1162 C CA . LEU A 1 155 ? -19.735 -8.173 28.481 1.00 97.94 155 LEU A CA 1
ATOM 1163 C C . LEU A 1 155 ? -21.108 -7.502 28.419 1.00 97.94 155 LEU A C 1
ATOM 1165 O O . LEU A 1 155 ? -21.642 -7.122 29.455 1.00 97.94 155 LEU A O 1
ATOM 1169 N N . ALA A 1 156 ? -21.725 -7.409 27.237 1.00 98.00 156 ALA A N 1
ATOM 1170 C CA . ALA A 1 156 ? -23.083 -6.883 27.102 1.00 98.00 156 ALA A CA 1
ATOM 1171 C C . ALA A 1 156 ? -24.091 -7.698 27.931 1.00 98.00 156 ALA A C 1
ATOM 1173 O O . ALA A 1 156 ? -24.901 -7.131 28.657 1.00 98.00 156 ALA A O 1
ATOM 1174 N N . ARG A 1 157 ? -23.985 -9.034 27.911 1.00 98.12 157 ARG A N 1
ATOM 1175 C CA . ARG A 1 157 ? -24.837 -9.906 28.738 1.00 98.12 157 ARG A CA 1
ATOM 1176 C C . ARG A 1 157 ? -24.559 -9.760 30.232 1.00 98.12 157 ARG A C 1
ATOM 1178 O O . ARG A 1 157 ? -25.462 -9.964 31.038 1.00 98.12 157 ARG A O 1
ATOM 1185 N N . GLU A 1 158 ? -23.320 -9.487 30.627 1.00 98.06 158 GLU A N 1
ATOM 1186 C CA . GLU A 1 158 ? -22.986 -9.210 32.028 1.00 98.06 158 GLU A CA 1
ATOM 1187 C C . GLU A 1 158 ? -23.542 -7.864 32.483 1.00 98.06 158 GLU A C 1
ATOM 1189 O O . GLU A 1 158 ? -24.115 -7.783 33.570 1.00 98.06 158 GLU A O 1
ATOM 1194 N N . LEU A 1 159 ? -23.460 -6.844 31.629 1.00 97.56 159 LEU A N 1
ATOM 1195 C CA . LEU A 1 159 ? -24.057 -5.539 31.874 1.00 97.56 159 LEU A CA 1
ATOM 1196 C C . LEU A 1 159 ? -25.578 -5.647 32.030 1.00 97.56 159 LEU A C 1
ATOM 1198 O O . LEU A 1 159 ? -26.118 -5.100 32.987 1.00 97.56 159 LEU A O 1
ATOM 1202 N N . ASP A 1 160 ? -26.253 -6.423 31.177 1.00 97.75 160 ASP A N 1
ATOM 1203 C CA . ASP A 1 160 ? -27.694 -6.684 31.300 1.00 97.75 160 ASP A CA 1
ATOM 1204 C C . ASP A 1 160 ? -28.034 -7.347 32.645 1.00 97.75 160 ASP A C 1
ATOM 1206 O O . ASP A 1 160 ? -28.980 -6.945 33.324 1.00 97.75 160 ASP A O 1
ATOM 1210 N N . LYS A 1 161 ? -27.235 -8.328 33.093 1.00 97.25 161 LYS A N 1
ATOM 1211 C CA . LYS A 1 161 ? -27.422 -8.970 34.410 1.00 97.25 161 LYS A CA 1
ATOM 1212 C C . LYS A 1 161 ? -27.244 -7.981 35.562 1.00 97.25 161 LYS A C 1
ATOM 1214 O O . LYS A 1 161 ? -27.966 -8.077 36.554 1.00 97.25 161 LYS A O 1
ATOM 1219 N N . ILE A 1 162 ? -26.277 -7.069 35.462 1.00 96.69 162 ILE A N 1
ATOM 1220 C CA . ILE A 1 162 ? -26.043 -6.033 36.475 1.00 96.69 162 ILE A CA 1
ATOM 1221 C C . ILE A 1 162 ? -27.184 -5.017 36.461 1.00 96.69 162 ILE A C 1
ATOM 1223 O O . ILE A 1 162 ? -27.688 -4.690 37.530 1.00 96.69 162 ILE A O 1
ATOM 1227 N N . SER A 1 163 ? -27.642 -4.584 35.284 1.00 97.12 163 SER A N 1
ATOM 1228 C CA . SER A 1 163 ? -28.782 -3.672 35.145 1.00 97.12 163 SER A CA 1
ATOM 1229 C C . SER A 1 163 ? -30.017 -4.232 35.844 1.00 97.12 163 SER A C 1
ATOM 1231 O O . SER A 1 163 ? -30.606 -3.549 36.673 1.00 97.12 163 SER A O 1
ATOM 1233 N N . VAL A 1 164 ? -30.342 -5.510 35.610 1.00 96.62 164 VAL A N 1
ATOM 1234 C CA . VAL A 1 164 ? -31.466 -6.171 36.289 1.00 96.62 164 VAL A CA 1
ATOM 1235 C C . VAL A 1 164 ? -31.272 -6.181 37.809 1.00 96.62 164 VAL A C 1
ATOM 1237 O O . VAL A 1 164 ? -32.220 -5.906 38.539 1.00 96.62 164 VAL A O 1
ATOM 1240 N N . ARG A 1 165 ? -30.059 -6.453 38.314 1.00 95.06 165 ARG A N 1
ATOM 1241 C CA . ARG A 1 165 ? -29.784 -6.407 39.764 1.00 95.06 165 ARG A CA 1
ATOM 1242 C C . ARG A 1 165 ? -29.996 -5.009 40.338 1.00 95.06 165 ARG A C 1
ATOM 1244 O O . ARG A 1 165 ? -30.669 -4.886 41.357 1.00 95.06 165 ARG A O 1
ATOM 1251 N N . VAL A 1 166 ? -29.486 -3.978 39.671 1.00 95.50 166 VAL A N 1
ATOM 1252 C CA . VAL A 1 166 ? -29.653 -2.580 40.090 1.00 95.50 166 VAL A CA 1
ATOM 1253 C C . VAL A 1 166 ? -31.131 -2.193 40.106 1.00 95.50 166 VAL A C 1
ATOM 1255 O O . VAL A 1 166 ? -31.588 -1.611 41.088 1.00 95.50 166 VAL A O 1
ATOM 1258 N N . ASP A 1 167 ? -31.902 -2.582 39.090 1.00 94.69 167 ASP A N 1
ATOM 1259 C CA . ASP A 1 167 ? -33.344 -2.332 39.055 1.00 94.69 167 ASP A CA 1
ATOM 1260 C C . ASP A 1 167 ? -34.050 -3.023 40.230 1.00 94.69 167 ASP A C 1
ATOM 1262 O O . ASP A 1 167 ? -34.826 -2.381 40.942 1.00 94.69 167 ASP A O 1
ATOM 1266 N N . THR A 1 168 ? -33.719 -4.290 40.522 1.00 95.25 168 THR A N 1
ATOM 1267 C CA . THR A 1 168 ? -34.288 -4.995 41.684 1.00 95.25 168 THR A CA 1
ATOM 1268 C C . THR A 1 168 ? -33.891 -4.373 43.023 1.00 95.25 168 THR A C 1
ATOM 1270 O O . THR A 1 168 ? -34.736 -4.247 43.908 1.00 95.25 168 THR A O 1
ATOM 1273 N N . GLU A 1 169 ? -32.641 -3.937 43.188 1.00 92.69 169 GLU A N 1
ATOM 1274 C CA . GLU A 1 169 ? -32.188 -3.244 44.398 1.00 92.69 169 GLU A CA 1
ATOM 1275 C C . GLU A 1 169 ? -32.871 -1.883 44.550 1.00 92.69 169 GLU A C 1
ATOM 1277 O O . GLU A 1 169 ? -33.243 -1.498 45.662 1.00 92.69 169 GLU A O 1
ATOM 1282 N N . SER A 1 170 ? -33.114 -1.184 43.439 1.00 94.00 170 SER A N 1
ATOM 1283 C CA . SER A 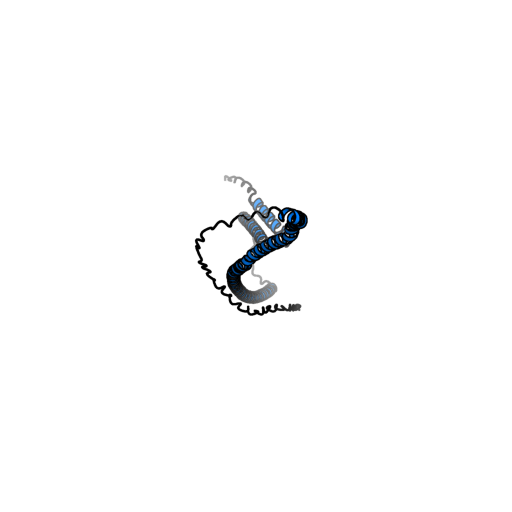1 170 ? -33.850 0.075 43.440 1.00 94.00 170 SER A CA 1
ATOM 1284 C C . SER A 1 170 ? -35.300 -0.128 43.895 1.00 94.00 170 SER A C 1
ATOM 1286 O O . SER A 1 170 ? -35.779 0.619 44.747 1.00 94.00 170 SER A O 1
ATOM 1288 N N . GLU A 1 171 ? -35.980 -1.183 43.440 1.00 92.56 171 GLU A N 1
ATOM 1289 C CA . GLU A 1 171 ? -37.332 -1.528 43.894 1.00 92.56 171 GLU A CA 1
ATOM 1290 C C . GLU A 1 171 ? -37.349 -1.934 45.377 1.00 92.56 171 GLU A C 1
ATOM 1292 O O . GLU A 1 171 ? -38.190 -1.458 46.143 1.00 92.56 171 GLU A O 1
ATOM 1297 N N . LEU A 1 172 ? -36.366 -2.718 45.836 1.00 89.94 172 LEU A N 1
ATOM 1298 C CA . LEU A 1 172 ? -36.207 -3.045 47.259 1.00 89.94 172 LEU A CA 1
ATOM 1299 C C . LEU A 1 172 ? -35.966 -1.792 48.113 1.00 89.94 172 LEU A C 1
ATOM 1301 O O . LEU A 1 172 ? -36.485 -1.695 49.228 1.00 89.94 172 LEU A O 1
ATOM 1305 N N . SER A 1 173 ? -35.220 -0.815 47.594 1.00 87.38 173 SER A N 1
ATOM 1306 C CA . SER A 1 173 ? -34.990 0.461 48.274 1.00 87.38 173 SER A CA 1
ATOM 1307 C C . SER A 1 173 ? -36.271 1.298 48.374 1.00 87.38 173 SER A C 1
ATOM 1309 O O . SER A 1 173 ? -36.537 1.865 49.434 1.00 87.38 173 SER A O 1
ATOM 1311 N N . LYS A 1 174 ? -37.125 1.293 47.336 1.00 90.75 174 LYS A N 1
ATOM 1312 C CA . LYS A 1 174 ? -38.449 1.939 47.360 1.00 90.75 174 LYS A CA 1
ATOM 1313 C C . LYS A 1 174 ? -39.380 1.275 48.373 1.00 90.75 174 LYS A C 1
ATOM 1315 O O . LYS A 1 174 ? -40.036 1.978 49.135 1.00 90.75 174 LYS A O 1
ATOM 1320 N N . ILE A 1 175 ? -39.396 -0.059 48.439 1.00 86.69 175 ILE A N 1
ATOM 1321 C CA . ILE A 1 175 ? -40.184 -0.806 49.435 1.00 86.69 175 ILE A CA 1
ATOM 1322 C C . ILE A 1 175 ? -39.690 -0.498 50.855 1.00 86.69 175 ILE A C 1
ATOM 1324 O O . ILE A 1 175 ? -40.502 -0.243 51.743 1.00 86.69 175 ILE A O 1
ATOM 1328 N N . ARG A 1 176 ? -38.367 -0.453 51.071 1.00 85.25 176 ARG A N 1
ATOM 1329 C CA . ARG A 1 176 ? -37.775 -0.081 52.367 1.00 85.25 176 ARG A CA 1
ATOM 1330 C C . ARG A 1 176 ? -38.106 1.365 52.754 1.00 85.25 176 ARG A C 1
ATOM 1332 O O . ARG A 1 176 ? -38.361 1.617 53.925 1.00 85.25 176 ARG A O 1
ATOM 1339 N N . ALA A 1 177 ? -38.137 2.293 51.797 1.00 84.25 177 ALA A N 1
ATOM 1340 C CA . ALA A 1 177 ? -38.529 3.683 52.034 1.00 84.25 177 ALA A CA 1
ATOM 1341 C C . ALA A 1 177 ? -40.039 3.852 52.298 1.00 84.25 177 ALA A C 1
ATOM 1343 O O . ALA A 1 177 ? -40.431 4.743 53.047 1.00 84.25 177 ALA A O 1
ATOM 1344 N N . ALA A 1 178 ? -40.885 3.004 51.705 1.00 82.75 178 ALA A N 1
ATOM 1345 C CA . ALA A 1 178 ? -42.332 3.000 51.925 1.00 82.75 178 ALA A CA 1
ATOM 1346 C C . ALA A 1 178 ? -42.745 2.340 53.254 1.00 82.75 178 ALA A C 1
ATOM 1348 O O . ALA A 1 178 ? -43.880 2.514 53.703 1.00 82.75 178 ALA A O 1
ATOM 1349 N N . GLN A 1 179 ? -41.848 1.586 53.897 1.00 75.25 179 GLN A N 1
ATOM 1350 C CA . GLN A 1 179 ? -42.103 1.008 55.209 1.00 75.25 179 GLN A CA 1
ATOM 1351 C C . GLN A 1 179 ? -42.070 2.130 56.268 1.00 75.25 179 GLN A C 1
ATOM 1353 O O . GLN A 1 179 ? -41.065 2.837 56.372 1.00 75.25 179 GLN A O 1
ATOM 1358 N N . PRO A 1 180 ? -43.149 2.338 57.050 1.00 61.91 180 PRO A N 1
ATOM 1359 C CA . PRO A 1 180 ? -43.184 3.399 58.048 1.00 61.91 180 PRO A CA 1
ATOM 1360 C C . PRO A 1 180 ? -42.052 3.174 59.059 1.00 61.91 180 PRO A C 1
ATOM 1362 O O . PRO A 1 180 ? -41.879 2.041 59.521 1.00 61.91 180 PRO A O 1
ATOM 1365 N N . PRO A 1 181 ? -41.271 4.215 59.396 1.00 57.91 181 PRO A N 1
ATOM 1366 C CA . PRO A 1 181 ? -40.084 4.078 60.225 1.00 57.91 181 PRO A CA 1
ATOM 1367 C C . PRO A 1 181 ? -40.490 3.512 61.584 1.00 57.91 181 PRO A C 1
ATOM 1369 O O . PRO A 1 181 ? -41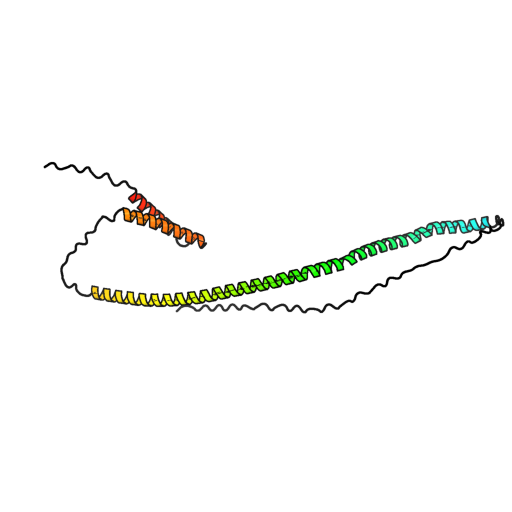.112 4.201 62.398 1.00 57.91 181 PRO A O 1
ATOM 1372 N N . GLN A 1 182 ? -40.155 2.245 61.835 1.00 51.94 182 GLN A N 1
ATOM 1373 C CA . GLN A 1 182 ? -40.236 1.708 63.182 1.00 51.94 182 GLN A CA 1
ATOM 1374 C C . GLN A 1 182 ? -39.215 2.468 64.026 1.00 51.94 182 GLN A C 1
ATOM 1376 O O . GLN A 1 182 ? -38.006 2.398 63.811 1.00 51.94 182 GLN A O 1
ATOM 1381 N N . ARG A 1 183 ? -39.754 3.296 64.922 1.00 51.09 183 ARG A N 1
ATOM 1382 C CA . ARG A 1 183 ? -39.037 4.094 65.909 1.00 51.09 183 ARG A CA 1
ATOM 1383 C C . ARG A 1 183 ? -38.177 3.186 66.784 1.00 51.09 183 ARG A C 1
ATOM 1385 O O . ARG A 1 183 ? -38.657 2.720 67.806 1.00 51.09 183 ARG A O 1
ATOM 1392 N N . GLU A 1 184 ? -36.897 3.067 66.470 1.00 47.12 184 GLU A N 1
ATOM 1393 C CA . GLU A 1 184 ? -35.864 2.905 67.492 1.00 47.12 184 GLU A CA 1
ATOM 1394 C C . GLU A 1 184 ? -34.735 3.903 67.239 1.00 47.12 184 GLU A C 1
ATOM 1396 O O . GLU A 1 184 ? -33.800 3.715 66.470 1.00 47.12 184 GLU A O 1
ATOM 1401 N N . VAL A 1 185 ? -34.945 5.052 67.877 1.00 53.38 185 VAL A N 1
ATOM 1402 C CA . VAL A 1 185 ? -33.966 5.908 68.545 1.00 53.38 185 VAL A CA 1
ATOM 1403 C C . VAL A 1 185 ? -32.521 5.387 68.495 1.00 53.38 185 VAL A C 1
ATOM 1405 O O . VAL A 1 185 ? -32.080 4.634 69.358 1.00 53.38 185 VAL A O 1
ATOM 1408 N N . LYS A 1 186 ? -31.721 5.949 67.589 1.00 46.84 186 LYS A N 1
ATOM 1409 C CA . LYS A 1 186 ? -30.403 6.467 67.967 1.00 46.84 186 LYS A CA 1
ATOM 1410 C C . LYS A 1 186 ? -30.029 7.606 67.0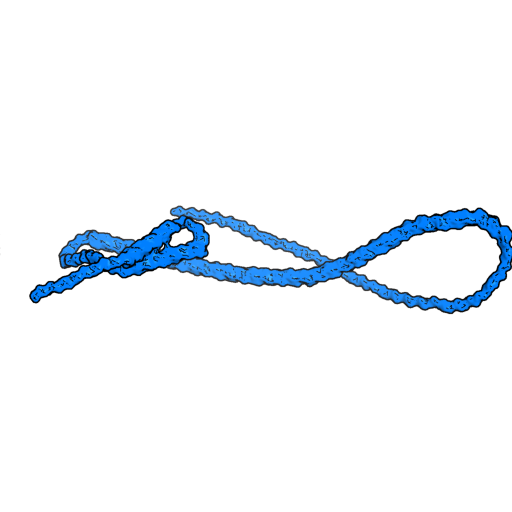35 1.00 46.84 186 LYS A C 1
ATOM 1412 O O . LYS A 1 186 ? -29.599 7.410 65.905 1.00 46.84 186 LYS A O 1
ATOM 1417 N N . LEU A 1 187 ? -30.249 8.810 67.553 1.00 45.59 187 LEU A N 1
ATOM 1418 C CA . LEU A 1 187 ? -29.672 10.061 67.085 1.00 45.59 187 LEU A CA 1
ATOM 1419 C C . LEU A 1 187 ? -28.143 9.922 67.116 1.00 45.59 187 LEU A C 1
ATOM 1421 O O . LEU A 1 187 ? -27.493 10.316 68.078 1.00 45.59 187 LEU A O 1
ATOM 1425 N N . VAL A 1 188 ? -27.564 9.314 66.085 1.00 46.78 188 VAL A N 1
ATOM 1426 C CA . VAL A 1 188 ? -26.178 9.581 65.722 1.00 46.78 188 VAL A CA 1
ATOM 1427 C C . VAL A 1 188 ? -26.263 10.834 64.876 1.00 46.78 188 VAL A C 1
ATOM 1429 O O . VAL A 1 188 ? -26.547 10.789 63.682 1.00 46.78 188 VAL A O 1
ATOM 1432 N N . SER A 1 189 ? -26.134 11.970 65.556 1.00 46.25 189 SER A N 1
ATOM 1433 C CA . SER A 1 189 ? -25.786 13.240 64.945 1.00 46.25 189 SER A CA 1
ATOM 1434 C C . SER A 1 189 ? -24.617 12.985 64.003 1.00 46.25 189 SER A C 1
ATOM 1436 O O . SER A 1 189 ? -23.497 12.746 64.456 1.00 46.25 189 SER A O 1
ATOM 1438 N N . VAL A 1 190 ? -24.904 12.976 62.703 1.00 45.03 190 VAL A N 1
ATOM 1439 C CA . VAL A 1 190 ? -23.897 13.089 61.656 1.00 45.03 190 VAL A CA 1
ATOM 1440 C C . VAL A 1 190 ? -23.281 14.461 61.865 1.00 45.03 190 VAL A C 1
ATOM 1442 O O . VAL A 1 190 ? -23.820 15.489 61.468 1.00 45.03 190 VAL A O 1
ATOM 1445 N N . GLN A 1 191 ? -22.215 14.454 62.650 1.00 43.94 191 GLN A N 1
ATOM 1446 C CA . GLN A 1 191 ? -21.310 15.558 62.835 1.00 43.94 191 GLN A CA 1
ATOM 1447 C C . GLN A 1 191 ? -20.706 15.783 61.451 1.00 43.94 191 GLN A C 1
ATOM 1449 O O . GLN A 1 191 ? -19.926 14.967 60.967 1.00 43.94 191 GLN A O 1
ATOM 1454 N N . GLU A 1 192 ? -21.183 16.818 60.764 1.00 48.28 192 GLU A N 1
ATOM 1455 C CA . GLU A 1 192 ? -20.509 17.385 59.605 1.00 48.28 192 GLU A CA 1
ATOM 1456 C C . GLU A 1 192 ? -19.104 17.759 60.077 1.00 48.28 192 GLU A C 1
ATOM 1458 O O . GLU A 1 192 ? -18.913 18.821 60.659 1.00 48.28 192 GLU A O 1
ATOM 1463 N N . ASP A 1 193 ? -18.139 16.851 59.937 1.00 51.50 193 ASP A N 1
ATOM 1464 C CA . ASP A 1 193 ? -16.738 17.145 60.203 1.00 51.50 193 ASP A CA 1
ATOM 1465 C C . ASP A 1 193 ? -16.294 18.184 59.162 1.00 51.50 193 ASP A C 1
ATOM 1467 O O . ASP A 1 193 ? -16.131 17.848 57.986 1.00 51.50 193 ASP A O 1
ATOM 1471 N N . PRO A 1 194 ? -16.046 19.455 59.536 1.00 54.00 194 PRO A N 1
ATOM 1472 C CA . PRO A 1 194 ? -15.653 20.491 58.586 1.00 54.00 194 PRO A CA 1
ATOM 1473 C C . PRO A 1 194 ? -14.143 20.435 58.294 1.00 54.00 194 PRO A C 1
ATOM 1475 O O . PRO A 1 194 ? -13.525 21.428 57.916 1.00 54.00 194 PRO A O 1
ATOM 1478 N N . ARG A 1 195 ? -13.512 19.277 58.505 1.00 56.28 195 ARG A N 1
ATOM 1479 C CA . ARG A 1 195 ? -12.082 19.051 58.304 1.00 56.28 195 ARG A CA 1
ATOM 1480 C C . ARG A 1 195 ? -11.879 17.916 57.318 1.00 56.28 195 ARG A C 1
ATOM 1482 O O . ARG A 1 195 ? -11.303 16.889 57.653 1.00 56.28 195 ARG A O 1
ATOM 1489 N N . VAL A 1 196 ? -12.292 18.131 56.072 1.00 59.50 196 VAL A N 1
ATOM 1490 C CA . VAL A 1 196 ? -11.591 17.455 54.977 1.00 59.50 196 VAL A CA 1
ATOM 1491 C C . VAL A 1 196 ? -10.138 17.936 55.075 1.00 59.50 196 VAL A C 1
ATOM 1493 O O . VAL A 1 196 ? -9.907 19.144 54.974 1.00 59.50 196 VAL A O 1
ATOM 1496 N N . PRO A 1 197 ? -9.162 17.059 55.372 1.00 66.75 197 PRO A N 1
ATOM 1497 C CA . PRO A 1 197 ? -7.779 17.478 55.524 1.00 66.75 197 PRO A CA 1
ATOM 1498 C C . PRO A 1 197 ? -7.332 18.119 54.210 1.00 66.75 197 PRO A C 1
ATOM 1500 O O . PRO A 1 197 ? -7.496 17.534 53.141 1.00 66.75 197 PRO A O 1
ATOM 1503 N N . SER A 1 198 ? -6.773 19.328 54.281 1.00 67.06 198 SER A N 1
ATOM 1504 C CA . SER A 1 198 ? -6.283 20.076 53.112 1.00 67.06 198 SER A CA 1
ATOM 1505 C C . SER A 1 198 ? -5.308 19.260 52.253 1.00 67.06 198 SER A C 1
ATOM 1507 O O . SER A 1 198 ? -5.245 19.440 51.039 1.00 67.06 198 SER A O 1
ATOM 1509 N N . GLN A 1 199 ? -4.631 18.287 52.868 1.00 73.50 199 GLN A N 1
ATOM 1510 C CA . GLN A 1 199 ? -3.793 17.293 52.201 1.00 73.50 199 GLN A CA 1
ATOM 1511 C C . GLN A 1 199 ? -4.560 16.465 51.157 1.00 73.50 199 GLN A C 1
ATOM 1513 O O . GLN A 1 199 ? -4.097 16.370 50.023 1.00 73.50 199 GLN A O 1
ATOM 1518 N N . LEU A 1 200 ? -5.766 15.965 51.464 1.00 78.56 200 LEU A N 1
ATOM 1519 C CA . LEU A 1 200 ? -6.574 15.204 50.498 1.00 78.56 200 LEU A CA 1
ATOM 1520 C C . LEU A 1 200 ? -6.986 16.065 49.299 1.00 78.56 200 LEU A C 1
ATOM 1522 O O . LEU A 1 200 ? -6.976 15.596 48.166 1.00 78.56 200 LEU A O 1
ATOM 1526 N N . LEU A 1 201 ? -7.303 17.343 49.521 1.00 77.88 201 LEU A N 1
ATOM 1527 C CA . LEU A 1 201 ? -7.634 18.264 48.429 1.00 77.88 201 LEU A CA 1
ATOM 1528 C C . LEU A 1 201 ? -6.430 18.522 47.511 1.00 77.88 201 LEU A C 1
ATOM 1530 O O . LEU A 1 201 ? -6.606 18.663 46.300 1.00 77.88 201 LEU A O 1
ATOM 1534 N N . SER A 1 202 ? -5.215 18.534 48.065 1.00 81.12 202 SER A N 1
ATOM 1535 C CA . SER A 1 202 ? -3.982 18.685 47.288 1.00 81.12 202 SER A CA 1
ATOM 1536 C C . SER A 1 202 ? -3.656 17.451 46.441 1.00 81.12 202 SER A C 1
ATOM 1538 O O . SER A 1 202 ? -3.309 17.582 45.266 1.00 81.12 202 SER A O 1
ATOM 1540 N N . GLU A 1 203 ? -3.856 16.251 46.992 1.00 85.06 203 GLU A N 1
ATOM 1541 C CA . GLU A 1 203 ? -3.666 14.987 46.273 1.00 85.06 203 GLU A CA 1
ATOM 1542 C C . GLU A 1 203 ? -4.686 14.839 45.141 1.00 85.06 203 GLU A C 1
ATOM 1544 O O . GLU A 1 203 ? -4.329 14.472 44.019 1.00 85.06 203 GLU A O 1
ATOM 1549 N N . VAL A 1 204 ? -5.944 15.213 45.401 1.00 85.94 204 VAL A N 1
ATOM 1550 C CA . VAL A 1 204 ? -6.999 15.253 44.381 1.00 85.94 204 VAL A CA 1
ATOM 1551 C C . VAL A 1 204 ? -6.667 16.277 43.294 1.00 85.94 204 VAL A C 1
ATOM 1553 O O . VAL A 1 204 ? -6.825 15.965 42.116 1.00 85.94 204 VAL A O 1
ATOM 1556 N N . GLY A 1 205 ? -6.164 17.464 43.649 1.00 86.25 205 GLY A N 1
ATOM 1557 C CA . GLY A 1 205 ? -5.726 18.475 42.680 1.00 86.25 205 GLY A CA 1
ATOM 1558 C C . GLY A 1 205 ? -4.612 17.968 41.756 1.00 86.25 205 GLY A C 1
ATOM 1559 O O . GLY A 1 205 ? -4.742 18.049 40.534 1.00 86.25 205 GLY A O 1
ATOM 1560 N N . SER A 1 206 ? -3.562 17.370 42.325 1.00 87.38 206 SER A N 1
ATOM 1561 C CA . SER A 1 206 ? -2.438 16.789 41.572 1.00 87.38 206 SER A CA 1
ATOM 1562 C C . SER A 1 206 ? -2.875 15.632 40.659 1.00 87.38 206 SER A C 1
ATOM 1564 O O . SER A 1 206 ? -2.543 15.588 39.467 1.00 87.38 206 SER A O 1
ATOM 1566 N N . SER A 1 207 ? -3.704 14.727 41.189 1.00 90.44 207 SER A N 1
ATOM 1567 C CA . SER A 1 207 ? -4.266 13.598 40.441 1.00 90.44 207 SER A CA 1
ATOM 1568 C C . SER A 1 207 ? -5.143 14.067 39.274 1.00 90.44 207 SER A C 1
ATOM 1570 O O . SER A 1 207 ? -4.965 13.620 38.139 1.00 90.44 207 SER A O 1
ATOM 1572 N N . LEU A 1 208 ? -6.017 15.052 39.506 1.00 90.44 208 LEU A N 1
ATOM 1573 C CA . LEU A 1 208 ? -6.871 15.637 38.469 1.00 90.44 208 LEU A CA 1
ATOM 1574 C C . LEU A 1 208 ? -6.047 16.308 37.356 1.00 90.44 208 LEU A C 1
ATOM 1576 O O . LEU A 1 208 ? -6.391 16.194 36.178 1.00 90.44 208 LEU A O 1
ATOM 1580 N N . GLY A 1 209 ? -4.940 16.967 37.711 1.00 89.81 209 GLY A N 1
ATOM 1581 C CA . GLY A 1 209 ? -3.998 17.544 36.750 1.00 89.81 209 GLY A CA 1
ATOM 1582 C C . GLY A 1 209 ? -3.357 16.491 35.841 1.00 89.81 209 GLY A C 1
ATOM 1583 O O . GLY A 1 209 ? -3.292 16.686 34.624 1.00 89.81 209 GLY A O 1
ATOM 1584 N N . THR A 1 210 ? -2.964 15.352 36.417 1.00 92.81 210 THR A N 1
ATOM 1585 C CA . THR A 1 210 ? -2.349 14.228 35.689 1.00 92.81 210 THR A CA 1
ATOM 1586 C C . THR A 1 210 ? -3.356 13.526 34.776 1.00 92.81 210 THR A C 1
ATOM 1588 O O . THR A 1 210 ? -3.052 13.223 33.624 1.00 92.81 210 THR A O 1
ATOM 1591 N N . ILE A 1 211 ? -4.595 13.333 35.236 1.00 89.69 211 ILE A N 1
ATOM 1592 C CA . ILE A 1 211 ? -5.680 12.791 34.404 1.00 89.69 211 ILE A CA 1
ATOM 1593 C C . ILE A 1 211 ? -5.947 13.723 33.214 1.00 89.69 211 ILE A C 1
ATOM 1595 O O . ILE A 1 211 ? -6.063 13.264 32.079 1.00 89.69 211 ILE A O 1
ATOM 1599 N N . ALA A 1 212 ? -5.978 15.040 33.441 1.00 88.88 212 ALA A N 1
ATOM 1600 C CA . ALA A 1 212 ? -6.167 16.011 32.369 1.00 88.88 212 ALA A CA 1
ATOM 1601 C C . ALA A 1 212 ? -5.004 16.024 31.356 1.00 88.88 212 ALA A C 1
ATOM 1603 O O . ALA A 1 212 ? -5.249 16.222 30.167 1.00 88.88 212 ALA A O 1
ATOM 1604 N N . SER A 1 213 ? -3.748 15.817 31.781 1.00 89.00 213 SER A N 1
ATOM 1605 C CA . SER A 1 213 ? -2.621 15.680 30.842 1.00 89.00 213 SER A CA 1
ATOM 1606 C C . SER A 1 213 ? -2.669 14.374 30.060 1.00 89.00 213 SER A C 1
ATOM 1608 O O . SER A 1 213 ? -2.412 14.390 28.861 1.00 89.00 213 SER A O 1
ATOM 1610 N N . PHE A 1 214 ? -3.052 13.273 30.707 1.00 93.31 214 PHE A N 1
ATOM 1611 C CA . PHE A 1 214 ? -3.200 11.980 30.047 1.00 93.31 214 PHE A CA 1
ATOM 1612 C C . PHE A 1 214 ? -4.286 12.012 28.965 1.00 93.31 214 PHE A C 1
ATOM 1614 O O . PHE A 1 214 ? -4.050 11.554 27.852 1.00 93.31 214 PHE A O 1
ATOM 1621 N N . ILE A 1 215 ? -5.450 12.606 29.254 1.00 88.56 215 ILE A N 1
ATOM 1622 C CA . ILE A 1 215 ? -6.531 12.750 28.265 1.00 88.56 215 ILE A CA 1
ATOM 1623 C C . ILE A 1 215 ? -6.055 13.574 27.059 1.00 88.56 215 ILE A C 1
ATOM 1625 O O . ILE A 1 215 ? -6.292 13.175 25.923 1.00 88.56 215 ILE A O 1
ATOM 1629 N N . GLU A 1 216 ? -5.327 14.677 27.283 1.00 88.12 216 GLU A N 1
ATOM 1630 C CA . GLU A 1 216 ? -4.766 15.469 26.178 1.00 88.12 216 GLU A CA 1
ATOM 1631 C C . GLU A 1 216 ? -3.745 14.669 25.351 1.00 88.12 216 GLU A C 1
ATOM 1633 O O . GLU A 1 216 ? -3.752 14.750 24.123 1.00 88.12 216 GLU A O 1
ATOM 1638 N N . GLU A 1 217 ? -2.888 13.869 25.990 1.00 90.38 217 GLU A N 1
ATOM 1639 C CA . GLU A 1 217 ? -1.923 13.022 25.282 1.00 90.38 217 GLU A CA 1
ATOM 1640 C C . GLU A 1 217 ? -2.614 11.944 24.433 1.00 90.38 217 GLU A C 1
ATOM 1642 O O . GLU A 1 217 ? -2.237 11.726 23.277 1.00 90.38 217 GLU A O 1
ATOM 1647 N N . VAL A 1 218 ? -3.643 11.289 24.977 1.00 91.31 218 VAL A N 1
ATOM 1648 C CA . VAL A 1 218 ? -4.435 10.280 24.260 1.00 91.31 218 VAL A CA 1
ATOM 1649 C C . VAL A 1 218 ? -5.155 10.902 23.061 1.00 91.31 218 VAL A C 1
ATOM 1651 O O . VAL A 1 218 ? -5.121 10.328 21.970 1.00 91.31 218 VAL A O 1
ATOM 1654 N N . ASP A 1 219 ? -5.729 12.096 23.221 1.00 86.62 219 ASP A N 1
ATOM 1655 C CA . ASP A 1 219 ? -6.370 12.833 22.127 1.00 86.62 219 ASP A CA 1
ATOM 1656 C C . ASP A 1 219 ? -5.376 13.168 21.002 1.00 86.62 219 ASP A C 1
ATOM 1658 O O . ASP A 1 219 ? -5.703 13.016 19.820 1.00 86.62 219 ASP A O 1
ATOM 1662 N N . ILE A 1 220 ? -4.144 13.566 21.352 1.00 87.25 220 ILE A N 1
ATOM 1663 C CA . ILE A 1 220 ? -3.071 13.842 20.384 1.00 87.25 220 ILE A CA 1
ATOM 1664 C C . ILE A 1 220 ? -2.679 12.567 19.626 1.00 87.25 220 ILE A C 1
ATOM 1666 O O . ILE A 1 220 ? -2.590 12.594 18.397 1.00 87.25 220 ILE A O 1
ATOM 1670 N N . ARG A 1 221 ? -2.469 11.446 20.330 1.00 88.62 221 ARG A N 1
ATOM 1671 C CA . ARG A 1 221 ? -2.065 10.169 19.710 1.00 88.62 221 ARG A CA 1
ATOM 1672 C C . ARG A 1 221 ? -3.135 9.601 18.779 1.00 88.62 221 ARG A C 1
ATOM 1674 O O . ARG A 1 221 ? -2.796 9.010 17.759 1.00 88.62 221 ARG A O 1
ATOM 1681 N N . ASN A 1 222 ? -4.409 9.815 19.100 1.00 86.12 222 ASN A N 1
ATOM 1682 C CA . ASN A 1 222 ? -5.531 9.321 18.303 1.00 86.12 222 ASN A CA 1
ATOM 1683 C C . ASN A 1 222 ? -5.847 10.194 17.078 1.00 86.12 222 ASN A C 1
ATOM 1685 O O . ASN A 1 222 ? -6.737 9.849 16.301 1.00 86.12 222 ASN A O 1
ATOM 1689 N N . GLY A 1 223 ? -5.156 11.328 16.902 1.00 82.44 223 GLY A N 1
ATOM 1690 C CA . GLY A 1 223 ? -5.336 12.211 15.750 1.00 82.44 223 GLY A CA 1
ATOM 1691 C C . GLY A 1 223 ? -6.753 12.773 15.616 1.00 82.44 223 GLY A C 1
ATOM 1692 O O . GLY A 1 223 ? -7.122 13.246 14.539 1.00 82.44 223 GLY A O 1
ATOM 1693 N N . GLN A 1 224 ? -7.568 12.719 16.678 1.00 76.25 224 GLN A N 1
ATOM 1694 C CA . GLN A 1 224 ? -8.917 13.259 16.623 1.00 76.25 224 GLN A CA 1
ATOM 1695 C C . GLN A 1 224 ? -8.832 14.792 16.576 1.00 76.25 224 GLN A C 1
ATOM 1697 O O . GLN A 1 224 ? -8.272 15.415 17.482 1.00 76.25 224 GLN A O 1
ATOM 1702 N N . PRO A 1 225 ? -9.373 15.448 15.531 1.00 63.19 225 PRO A N 1
ATOM 1703 C CA . PRO A 1 225 ? -9.378 16.900 15.471 1.00 63.19 225 PRO A CA 1
ATOM 1704 C C . PRO A 1 225 ? -10.225 17.417 16.633 1.00 63.19 225 PRO A C 1
ATOM 1706 O O . PRO A 1 225 ? -11.397 17.067 16.703 1.00 63.19 225 PRO A O 1
ATOM 1709 N N . ARG A 1 226 ? -9.607 18.221 17.517 1.00 68.31 226 ARG A N 1
ATOM 1710 C CA . ARG A 1 226 ? -10.084 18.886 18.759 1.00 68.31 226 ARG A CA 1
ATOM 1711 C C . ARG A 1 226 ? -11.567 19.324 18.797 1.00 68.31 226 ARG A C 1
ATOM 1713 O O . ARG A 1 226 ? -11.864 20.506 18.970 1.00 68.31 226 ARG A O 1
ATOM 1720 N N . ARG A 1 227 ? -12.515 18.409 18.621 1.00 58.69 227 ARG A N 1
ATOM 1721 C CA . ARG A 1 227 ? -13.942 18.720 18.473 1.00 58.69 227 ARG A CA 1
ATOM 1722 C C . ARG A 1 227 ? -14.775 18.305 19.670 1.00 58.69 227 ARG A C 1
ATOM 1724 O O . ARG A 1 227 ? -15.873 18.829 19.789 1.00 58.69 227 ARG A O 1
ATOM 1731 N N . VAL A 1 228 ? -14.282 17.427 20.547 1.00 58.44 228 VAL A N 1
ATOM 1732 C CA . VAL A 1 228 ? -15.163 16.854 21.572 1.00 58.44 228 VAL A CA 1
ATOM 1733 C C . VAL A 1 228 ? -15.181 17.646 22.879 1.00 58.44 228 VAL A C 1
ATOM 1735 O O . VAL A 1 228 ? -16.276 18.031 23.256 1.00 58.44 228 VAL A O 1
ATOM 1738 N N . ASP A 1 229 ? -14.077 18.022 23.540 1.00 66.50 229 ASP A N 1
ATOM 1739 C CA . ASP A 1 229 ? -14.202 18.951 24.688 1.00 66.50 229 ASP A CA 1
ATOM 1740 C C . ASP A 1 229 ? -12.870 19.552 25.183 1.00 66.50 229 ASP A C 1
ATOM 1742 O O . ASP A 1 229 ? -12.466 19.394 26.337 1.00 66.50 229 ASP A O 1
ATOM 1746 N N . SER A 1 230 ? -12.156 20.300 24.335 1.00 75.75 230 SER A N 1
ATOM 1747 C CA . SER A 1 230 ? -10.919 20.988 24.764 1.00 75.75 230 SER A CA 1
ATOM 1748 C C . SER A 1 230 ? -11.146 21.950 25.944 1.00 75.75 230 SER A C 1
ATOM 1750 O O . SER A 1 230 ? -10.244 22.189 26.750 1.00 75.75 230 SER A O 1
ATOM 1752 N N . ARG A 1 231 ? -12.379 22.456 26.098 1.00 82.88 231 ARG A N 1
ATOM 1753 C CA . ARG A 1 231 ? -12.805 23.291 27.229 1.00 82.88 231 ARG A CA 1
ATOM 1754 C C . ARG A 1 231 ? -12.982 22.485 28.516 1.00 82.88 231 ARG A C 1
ATOM 1756 O O . ARG A 1 231 ? -12.706 23.011 29.591 1.00 82.88 231 ARG A O 1
ATOM 1763 N N . GLY A 1 232 ? -13.433 21.233 28.444 1.00 85.62 232 GLY A N 1
ATOM 1764 C CA . GLY A 1 232 ? -13.488 20.316 29.587 1.00 85.62 232 GLY A CA 1
ATOM 1765 C C . GLY A 1 232 ? -12.110 20.089 30.213 1.00 85.62 232 GLY A C 1
ATOM 1766 O O . GLY A 1 232 ? -11.933 20.314 31.410 1.00 85.62 232 GLY A O 1
ATOM 1767 N N . ILE A 1 233 ? -11.112 19.764 29.388 1.00 84.94 233 ILE A N 1
ATOM 1768 C CA . ILE A 1 233 ? -9.728 19.516 29.834 1.00 84.94 233 ILE A CA 1
ATOM 1769 C C . ILE A 1 233 ? -9.115 20.771 30.471 1.00 84.94 233 ILE A C 1
ATOM 1771 O O . ILE A 1 233 ? -8.522 20.705 31.550 1.00 84.94 233 ILE A O 1
ATOM 1775 N N . GLN A 1 234 ? -9.315 21.942 29.859 1.00 86.81 234 GLN A N 1
ATOM 1776 C CA . GLN A 1 234 ? -8.846 23.212 30.424 1.00 86.81 234 GLN A CA 1
ATOM 1777 C C . GLN A 1 234 ? -9.531 23.557 31.752 1.00 86.81 234 GLN A C 1
ATOM 1779 O O . GLN A 1 234 ? -8.871 24.059 32.662 1.00 86.81 234 GLN A O 1
ATOM 1784 N N . ARG A 1 235 ? -10.828 23.253 31.903 1.00 90.38 235 ARG A N 1
ATOM 1785 C CA . ARG A 1 235 ? -11.542 23.421 33.178 1.00 90.38 235 ARG A CA 1
ATOM 1786 C C . ARG A 1 235 ? -10.982 22.503 34.260 1.00 90.38 235 ARG A C 1
ATOM 1788 O O . ARG A 1 235 ? -10.758 22.980 35.366 1.00 90.38 235 ARG A O 1
ATOM 1795 N N . MET A 1 236 ? -10.691 21.240 33.943 1.00 87.56 236 MET A N 1
ATOM 1796 C CA . MET A 1 236 ? -10.060 20.318 34.897 1.00 87.56 236 MET A CA 1
ATOM 1797 C C . MET A 1 236 ? -8.685 20.819 35.346 1.00 87.56 236 MET A C 1
ATOM 1799 O O . MET A 1 236 ? -8.427 20.862 36.545 1.00 87.56 236 MET A O 1
ATOM 1803 N N . ARG A 1 237 ? -7.844 21.304 34.420 1.00 88.12 237 ARG A N 1
ATOM 1804 C CA . ARG A 1 237 ? -6.561 21.941 34.775 1.00 88.12 237 ARG A CA 1
ATOM 1805 C C . ARG A 1 237 ? -6.736 23.176 35.648 1.00 88.12 237 ARG A C 1
ATOM 1807 O O . ARG A 1 237 ? -6.022 23.335 36.630 1.00 88.12 237 ARG A O 1
ATOM 1814 N N . ALA A 1 238 ? -7.689 24.043 35.314 1.00 90.06 238 ALA A N 1
ATOM 1815 C CA . ALA A 1 238 ? -7.956 25.243 36.097 1.00 90.06 238 ALA A CA 1
ATOM 1816 C C . ALA A 1 238 ? -8.455 24.907 37.514 1.00 90.06 238 ALA A C 1
ATOM 1818 O O . ALA A 1 238 ? -8.102 25.602 38.461 1.00 90.06 238 ALA A O 1
ATOM 1819 N N . VAL A 1 239 ? -9.253 23.847 37.673 1.00 90.69 239 VAL A N 1
ATOM 1820 C CA . VAL A 1 239 ? -9.701 23.359 38.986 1.00 90.69 239 VAL A CA 1
ATOM 1821 C C . VAL A 1 239 ? -8.539 22.746 39.765 1.00 90.69 239 VAL A C 1
ATOM 1823 O O . VAL A 1 239 ? -8.363 23.098 40.927 1.00 90.69 239 VAL A O 1
ATOM 1826 N N . ALA A 1 240 ? -7.715 21.908 39.129 1.00 90.06 240 ALA A N 1
ATOM 1827 C CA . ALA A 1 240 ? -6.516 21.331 39.735 1.00 90.06 240 ALA A CA 1
ATOM 1828 C C . ALA A 1 240 ? -5.579 22.419 40.286 1.00 90.06 240 ALA A C 1
ATOM 1830 O O . ALA A 1 240 ? -5.225 22.389 41.462 1.00 90.06 240 ALA A O 1
ATOM 1831 N N . LEU A 1 241 ? -5.284 23.443 39.475 1.00 88.50 241 LEU A N 1
ATOM 1832 C CA . LEU A 1 241 ? -4.461 24.584 39.886 1.00 88.50 241 LEU A CA 1
ATOM 1833 C C . LEU A 1 241 ? -5.089 25.382 41.032 1.00 88.50 241 LEU A C 1
ATOM 1835 O O . LEU A 1 241 ? -4.383 25.813 41.938 1.00 88.50 241 LEU A O 1
ATOM 1839 N N . LYS A 1 242 ? -6.413 25.577 41.029 1.00 89.31 242 LYS A N 1
ATOM 1840 C CA . LYS A 1 242 ? -7.104 26.253 42.138 1.00 89.31 242 LYS A CA 1
ATOM 1841 C C . LYS A 1 242 ? -7.016 25.453 43.439 1.00 89.31 242 LYS A C 1
ATOM 1843 O O . LYS A 1 242 ? -6.822 26.053 44.489 1.00 89.31 242 LYS A O 1
ATOM 1848 N N . LEU A 1 243 ? -7.139 24.127 43.383 1.00 86.88 243 LEU A N 1
ATOM 1849 C CA . LEU A 1 243 ? -7.001 23.260 44.559 1.00 86.88 243 LEU A CA 1
ATOM 1850 C C . LEU A 1 243 ? -5.570 23.272 45.108 1.00 86.88 243 LEU A C 1
ATOM 1852 O O . LEU A 1 243 ? -5.379 23.355 46.320 1.00 86.88 243 LEU A O 1
ATOM 1856 N N . GLU A 1 244 ? -4.572 23.268 44.226 1.00 85.56 244 GLU A N 1
ATOM 1857 C CA . GLU A 1 244 ? -3.163 23.389 44.608 1.00 85.56 244 GLU A CA 1
ATOM 1858 C C . GLU A 1 244 ? -2.862 24.755 45.245 1.00 85.56 244 GLU A C 1
ATOM 1860 O O . GLU A 1 244 ? -2.235 24.824 46.301 1.00 85.56 244 GLU A O 1
ATOM 1865 N N . GLN A 1 245 ? -3.392 25.843 44.674 1.00 86.56 245 GLN A N 1
ATOM 1866 C CA . GLN A 1 245 ? -3.263 27.194 45.230 1.00 86.56 245 GLN A CA 1
ATOM 1867 C C . GLN A 1 245 ? -3.911 27.325 46.610 1.00 86.56 245 GLN A C 1
ATOM 1869 O O . GLN A 1 245 ? -3.328 27.946 47.494 1.00 86.56 245 GLN A O 1
ATOM 1874 N N . LEU A 1 246 ? -5.086 26.722 46.822 1.00 83.69 246 LEU A N 1
ATOM 1875 C CA . LEU A 1 246 ? -5.748 26.715 48.130 1.00 83.69 246 LEU A CA 1
ATOM 1876 C C . LEU A 1 246 ? -4.924 25.982 49.197 1.00 83.69 246 LEU A C 1
ATOM 1878 O O . LEU A 1 246 ? -4.973 26.369 50.361 1.00 83.69 246 LEU A O 1
ATOM 1882 N N . ASN A 1 247 ? -4.146 24.971 48.807 1.00 80.75 247 ASN A N 1
ATOM 1883 C CA . ASN A 1 247 ? -3.220 24.288 49.708 1.00 80.75 247 ASN A CA 1
ATOM 1884 C C . ASN A 1 247 ? -1.912 25.071 49.930 1.00 80.75 247 ASN A C 1
ATOM 1886 O O . ASN A 1 247 ? -1.302 24.966 50.989 1.00 80.75 247 ASN A O 1
ATOM 1890 N N . ALA A 1 248 ? -1.483 25.865 48.945 1.00 79.38 248 ALA A N 1
ATOM 1891 C CA . ALA A 1 248 ? -0.283 26.696 49.033 1.00 79.38 248 ALA A CA 1
ATOM 1892 C C . ALA A 1 248 ? -0.479 27.983 49.857 1.00 79.38 248 ALA A C 1
ATOM 1894 O O . ALA A 1 248 ? 0.510 28.639 50.195 1.00 79.38 248 ALA A O 1
ATOM 1895 N N . LEU A 1 249 ? -1.721 28.367 50.192 1.00 80.50 249 LEU A N 1
ATOM 1896 C CA . LEU A 1 249 ? -1.951 29.484 51.106 1.00 80.50 249 LEU A CA 1
ATOM 1897 C C . LEU A 1 249 ? -1.360 29.136 52.485 1.00 80.50 249 LEU A C 1
ATOM 1899 O O . LEU A 1 249 ? -1.751 28.126 53.073 1.00 80.50 249 LEU A O 1
ATOM 1903 N N . PRO A 1 250 ? -0.445 29.961 53.028 1.00 69.00 250 PRO A N 1
ATOM 1904 C CA . PRO A 1 250 ? 0.171 29.695 54.318 1.00 69.00 250 PRO A CA 1
ATOM 1905 C C . PRO A 1 250 ? -0.924 29.621 55.382 1.00 69.00 250 PRO A C 1
ATOM 1907 O O . PRO A 1 250 ? -1.615 30.607 55.647 1.00 69.00 250 PRO A O 1
ATOM 1910 N N . THR A 1 251 ? -1.095 28.439 55.978 1.00 64.12 251 THR A N 1
ATOM 1911 C CA . THR A 1 251 ? -1.963 28.238 57.141 1.00 64.12 251 THR A CA 1
ATOM 1912 C C . THR A 1 251 ? -1.614 29.299 58.171 1.00 64.12 251 THR A C 1
ATOM 1914 O O . THR A 1 251 ? -0.455 29.387 58.581 1.00 64.12 251 THR A O 1
ATOM 1917 N N . SER A 1 252 ? -2.594 30.137 58.528 1.00 60.19 252 SER A N 1
ATOM 1918 C CA . SER A 1 252 ? -2.378 31.287 59.405 1.00 60.19 252 SER A CA 1
ATOM 1919 C C . SER A 1 252 ? -1.576 30.861 60.637 1.00 60.19 252 SER A C 1
ATOM 1921 O O . SER A 1 252 ? -1.902 29.811 61.205 1.00 60.19 252 SER A O 1
ATOM 1923 N N . PRO A 1 253 ? -0.563 31.637 61.060 1.00 68.50 253 PRO A N 1
ATOM 1924 C CA . PRO A 1 253 ? 0.276 31.275 62.192 1.00 68.50 253 PRO A CA 1
ATOM 1925 C C . PRO A 1 253 ? -0.614 30.970 63.393 1.00 68.50 253 PRO A C 1
ATOM 1927 O O . PRO A 1 253 ? -1.417 31.804 63.811 1.00 68.50 253 PRO A O 1
ATOM 1930 N N . THR A 1 254 ? -0.510 29.740 63.899 1.00 72.19 254 THR A N 1
ATOM 1931 C CA . THR A 1 254 ? -1.240 29.277 65.080 1.00 72.19 254 THR A CA 1
ATOM 1932 C C . THR A 1 254 ? -1.083 30.321 66.185 1.00 72.19 254 THR A C 1
ATOM 1934 O O . THR A 1 254 ? 0.061 30.641 66.524 1.00 72.19 254 THR A O 1
ATOM 1937 N N . PRO A 1 255 ? -2.178 30.885 66.730 1.00 73.81 255 PRO A N 1
ATOM 1938 C CA . PRO A 1 255 ? -2.068 31.905 67.760 1.00 73.81 255 PRO A CA 1
ATOM 1939 C C . PRO A 1 255 ? -1.274 31.337 68.944 1.00 73.81 255 PRO A C 1
ATOM 1941 O O . PRO A 1 255 ? -1.477 30.169 69.306 1.00 73.81 255 PRO A O 1
ATOM 1944 N N . PRO A 1 256 ? -0.351 32.119 69.533 1.00 72.50 256 PRO A N 1
ATOM 1945 C CA . PRO A 1 256 ? 0.447 31.659 70.657 1.00 72.50 256 PRO A CA 1
ATOM 1946 C C . PRO A 1 256 ? -0.499 31.238 71.781 1.00 72.50 256 PRO A C 1
ATOM 1948 O O . PRO A 1 256 ? -1.327 32.023 72.244 1.00 72.50 256 PRO A O 1
ATOM 1951 N N . ARG A 1 257 ? -0.405 29.971 72.195 1.00 70.19 257 ARG A N 1
ATOM 1952 C CA . ARG A 1 257 ? -1.120 29.470 73.369 1.00 70.19 257 ARG A CA 1
ATOM 1953 C C . ARG A 1 257 ? -0.576 30.220 74.578 1.00 70.19 257 ARG A C 1
ATOM 1955 O O . ARG A 1 257 ? 0.516 29.910 75.039 1.00 70.19 257 ARG A O 1
ATOM 1962 N N . ILE A 1 258 ? -1.315 31.216 75.055 1.00 74.38 258 ILE A N 1
ATOM 1963 C CA . ILE A 1 258 ? -1.032 31.878 76.327 1.00 74.38 258 ILE A CA 1
ATOM 1964 C C . ILE A 1 258 ? -1.256 30.815 77.411 1.00 74.38 258 ILE A C 1
ATOM 1966 O O . ILE A 1 258 ? -2.386 30.332 77.538 1.00 74.38 258 ILE A O 1
ATOM 1970 N N . PRO A 1 259 ? -0.220 30.379 78.150 1.00 71.06 259 PRO A N 1
ATOM 1971 C CA . PRO A 1 259 ? -0.432 29.479 79.269 1.00 71.06 259 PRO A CA 1
ATOM 1972 C C . PRO A 1 259 ? -1.216 30.246 80.337 1.00 71.06 259 PRO A C 1
ATOM 1974 O O . PRO A 1 259 ? -0.747 31.253 80.860 1.00 71.06 259 PRO A O 1
ATOM 1977 N N . LEU A 1 260 ? -2.432 29.787 80.630 1.00 62.97 260 LEU A N 1
ATOM 1978 C CA . LEU A 1 260 ? -3.179 30.226 81.804 1.00 62.97 260 LEU A CA 1
ATOM 1979 C C . LEU A 1 260 ? -2.403 29.748 83.037 1.00 62.97 260 LEU A C 1
ATOM 1981 O O . LEU A 1 260 ? -2.444 28.567 83.375 1.00 62.97 260 LEU A O 1
ATOM 1985 N N . SER A 1 261 ? -1.649 30.650 83.665 1.00 66.56 261 SER A N 1
ATOM 1986 C CA . SER A 1 261 ? -1.096 30.439 85.001 1.00 66.56 261 SER A CA 1
ATOM 1987 C C . SER A 1 261 ? -2.247 30.498 86.006 1.00 66.56 261 SER A C 1
ATOM 1989 O O . SER A 1 261 ? -2.863 31.555 86.158 1.00 66.56 261 SER A O 1
ATOM 1991 N N . ILE A 1 262 ? -2.549 29.358 86.629 1.00 63.00 262 ILE A N 1
ATOM 1992 C CA . ILE A 1 262 ? -3.404 29.244 87.819 1.00 63.00 262 ILE A CA 1
ATOM 1993 C C . ILE A 1 262 ? -2.517 29.402 89.050 1.00 63.00 262 ILE A C 1
ATOM 1995 O O . ILE A 1 262 ? -1.413 28.808 89.032 1.00 63.00 262 ILE A O 1
#

Sequence (262 aa):
MPPTLTANEGRVAPEPLRWTTMSAESVQPVTTSMMDSTSSQGALDATYQPPKVVVVEVAQSKLARTLGPVVIASAVMAPLLLLPYWATRAKLRQTMAKLARLESVPSTLTRLETQLIPGLRELRTTSADTSSALAETVRKLESENAALRKDLLALARELDKISVRVDTESELSKIRAAQPPQREVKLVSVQEDPRVPSQLLSEVGSSLGTIASFIEEVDIRNGQPRRVDSRGIQRMRAVALKLEQLNALPTSPTPPRIPLSI